Protein AF-A0A812JB25-F1 (afdb_monomer_lite)

Sequence (371 aa):
MQRPEVQAAMRSKLKYESAAEAAQRTKLDKLERKQRRYEIMNELMKCATNVKHLISPMFRYKITQQYLWKVLCEARKEGLLFCDKLRQPQVYHRLQAIKAEITAGPYGVAGWQAEEEVEEDLMDKMVVEADCIPGGIDGEAPDRKQVLDRREIHGVLDFGQRIKSEGNEAFMNENWEGALTRYCQGDEMLKNFAAEPHLEKENKELKTMHRQCLNNKANAALMVDQWQTALRAADSALKLKMDDEKALFRKAQALEGLGRTEEALGVLDEVEEIAGDMDEEFREQILDDVRERKEELKAIERKAAKDFNSMFKAMGDKQVFGSGRFLADGTSPPPALTGAEERKLKRIKEQEEYRTAKAKYELEQRRKVEI

Structure (mmCIF, N/CA/C/O backbone):
data_AF-A0A812JB25-F1
#
_entry.id   AF-A0A812JB25-F1
#
loop_
_atom_site.group_PDB
_atom_site.id
_atom_site.type_symbol
_atom_site.label_atom_id
_atom_site.label_alt_id
_atom_site.label_comp_id
_atom_site.label_asym_id
_atom_site.label_entity_id
_atom_site.label_seq_id
_atom_site.pdbx_PDB_ins_code
_atom_site.Cartn_x
_atom_site.Cartn_y
_atom_site.Cartn_z
_atom_site.occupancy
_atom_site.B_iso_or_equiv
_atom_site.auth_seq_id
_atom_site.auth_comp_id
_atom_site.auth_asym_id
_atom_site.auth_atom_id
_atom_site.pdbx_PDB_model_num
ATOM 1 N N . MET A 1 1 ? -36.684 29.824 44.889 1.00 48.84 1 MET A N 1
ATOM 2 C CA . MET A 1 1 ? -35.340 30.052 44.313 1.00 48.84 1 MET A CA 1
ATOM 3 C C . MET A 1 1 ? -34.587 28.730 44.348 1.00 48.84 1 MET A C 1
ATOM 5 O O . MET A 1 1 ? -34.345 28.226 45.436 1.00 48.84 1 MET A O 1
ATOM 9 N N . GLN A 1 2 ? -34.326 28.098 43.199 1.00 50.00 2 GLN A N 1
ATOM 10 C CA . GLN A 1 2 ? -33.538 26.857 43.175 1.00 50.00 2 GLN A CA 1
ATOM 11 C C . GLN A 1 2 ? -32.082 27.168 43.546 1.00 50.00 2 GLN A C 1
ATOM 13 O O . GLN A 1 2 ? -31.550 28.190 43.115 1.00 50.00 2 GLN A O 1
ATOM 18 N N . ARG A 1 3 ? -31.466 26.313 44.377 1.00 60.47 3 ARG A N 1
ATOM 19 C CA . ARG A 1 3 ? -30.084 26.483 44.854 1.00 60.47 3 ARG A CA 1
ATOM 20 C C . ARG A 1 3 ? -29.124 26.622 43.656 1.00 60.47 3 ARG A C 1
ATOM 22 O O . ARG A 1 3 ? -29.286 25.879 42.686 1.00 60.47 3 ARG A O 1
ATOM 29 N N . PRO A 1 4 ? -28.128 27.525 43.710 1.00 65.50 4 PRO A N 1
ATOM 30 C CA . PRO A 1 4 ? -27.219 27.811 42.590 1.00 65.50 4 PRO A CA 1
ATOM 31 C C . PRO A 1 4 ? -26.484 26.568 42.057 1.00 65.50 4 PRO A C 1
ATOM 33 O O . PRO A 1 4 ? -26.223 26.466 40.860 1.00 65.50 4 PRO A O 1
ATOM 36 N N . GLU A 1 5 ? -26.247 25.574 42.913 1.00 65.88 5 GLU A N 1
ATOM 37 C CA . GLU A 1 5 ? -25.660 24.276 42.554 1.00 65.88 5 GLU A CA 1
ATOM 38 C C . GLU A 1 5 ? -26.545 23.457 41.597 1.00 65.88 5 GLU A C 1
ATOM 40 O O . GLU A 1 5 ? -26.049 22.849 40.649 1.00 65.88 5 GLU A O 1
ATOM 45 N N . VAL A 1 6 ? -27.870 23.497 41.778 1.00 65.38 6 VAL A N 1
ATOM 46 C CA . VAL A 1 6 ? -28.836 22.775 40.929 1.00 65.38 6 VAL A CA 1
ATOM 47 C C . VAL A 1 6 ? -28.915 23.416 39.541 1.00 65.38 6 VAL A C 1
ATOM 49 O O . VAL A 1 6 ? -28.988 22.717 38.531 1.00 65.38 6 VAL A O 1
ATOM 52 N N . GLN A 1 7 ? -28.821 24.748 39.467 1.00 63.91 7 GLN A N 1
ATOM 53 C CA . GLN A 1 7 ? -28.767 25.469 38.192 1.00 63.91 7 GLN A CA 1
ATOM 54 C C . GLN A 1 7 ? -27.448 25.230 37.441 1.00 63.91 7 GLN A C 1
ATOM 56 O O . GLN A 1 7 ? -27.456 25.116 36.214 1.00 63.91 7 GLN A O 1
ATOM 61 N N . ALA A 1 8 ? -26.323 25.113 38.153 1.00 68.19 8 ALA A N 1
ATOM 62 C CA . ALA A 1 8 ? -25.032 24.767 37.558 1.00 68.19 8 ALA A CA 1
ATOM 63 C C . ALA A 1 8 ? -25.023 23.332 37.002 1.00 68.19 8 ALA A C 1
ATOM 65 O O . ALA A 1 8 ? -24.594 23.118 35.865 1.00 68.19 8 ALA A O 1
ATOM 66 N N . ALA A 1 9 ? -25.575 22.370 37.749 1.00 67.94 9 ALA A N 1
ATOM 67 C CA . ALA A 1 9 ? -25.720 20.985 37.301 1.00 67.94 9 ALA A CA 1
ATOM 68 C C . ALA A 1 9 ? -26.628 20.870 36.063 1.00 67.94 9 ALA A C 1
ATOM 70 O O . ALA A 1 9 ? -26.280 20.185 35.102 1.00 67.94 9 ALA A O 1
ATOM 71 N N . MET A 1 10 ? -27.748 21.603 36.035 1.00 59.97 10 MET A N 1
ATOM 72 C CA . MET A 1 10 ? -28.670 21.619 34.895 1.00 59.97 10 MET A CA 1
ATOM 73 C C . MET A 1 10 ? -28.028 22.230 33.636 1.00 59.97 10 MET A C 1
ATOM 75 O O . MET A 1 10 ? -28.164 21.673 32.551 1.00 59.97 10 MET A O 1
ATOM 79 N N . ARG A 1 11 ? -27.253 23.319 33.769 1.00 64.69 11 ARG A N 1
ATOM 80 C CA . ARG A 1 11 ? -26.488 23.911 32.651 1.00 64.69 11 ARG A CA 1
ATOM 81 C C . ARG A 1 11 ? -25.382 22.988 32.136 1.00 64.69 11 ARG A C 1
ATOM 83 O O . ARG A 1 11 ? -25.137 22.959 30.934 1.00 64.69 11 ARG A O 1
ATOM 90 N N . SER A 1 12 ? -24.714 22.255 33.026 1.00 63.84 12 SER A N 1
ATOM 91 C CA . SER A 1 12 ? -23.694 21.267 32.653 1.00 63.84 12 SER A CA 1
ATOM 92 C C . SER A 1 12 ? -24.309 20.103 31.870 1.00 63.84 12 SER A C 1
ATOM 94 O O . SER A 1 12 ? -23.817 19.748 30.800 1.00 63.84 12 SER A O 1
ATOM 96 N N . LYS A 1 13 ? -25.453 19.590 32.339 1.00 68.38 13 LYS A N 1
ATOM 97 C CA . LYS A 1 13 ? -26.210 18.533 31.661 1.00 68.38 13 LYS A CA 1
ATOM 98 C C . LYS A 1 13 ? -26.675 18.962 30.265 1.00 68.38 13 LYS A C 1
ATOM 100 O O . LYS A 1 13 ? -26.433 18.238 29.309 1.00 68.38 13 LYS A O 1
ATOM 105 N N . LEU A 1 14 ? -27.219 20.175 30.129 1.00 64.12 14 LEU A N 1
ATOM 106 C CA . LEU A 1 14 ? -27.670 20.716 28.840 1.00 64.12 14 LEU A CA 1
ATOM 107 C C . LEU A 1 14 ? -26.517 20.890 27.830 1.00 64.12 14 LEU A C 1
ATOM 109 O O . LEU A 1 14 ? -26.688 20.653 26.638 1.00 64.12 14 LEU A O 1
ATOM 113 N N . LYS A 1 15 ? -25.327 21.298 28.298 1.00 63.78 15 LYS A N 1
ATOM 114 C CA . LYS A 1 15 ? -24.115 21.387 27.461 1.00 63.78 15 LYS A CA 1
ATOM 115 C C . LYS A 1 15 ? -23.611 20.011 27.029 1.00 63.78 15 LYS A C 1
ATOM 117 O O . LYS A 1 15 ? -23.126 19.867 25.913 1.00 63.78 15 LYS A O 1
ATOM 122 N N . TYR A 1 16 ? -23.698 19.017 27.910 1.00 65.38 16 TYR A N 1
ATOM 123 C CA . TYR A 1 16 ? -23.316 17.645 27.590 1.00 65.38 16 TYR A CA 1
ATOM 124 C C . TYR A 1 16 ? -24.278 17.023 26.573 1.00 65.38 16 TYR A C 1
ATOM 126 O O . TYR A 1 16 ? -23.831 16.424 25.601 1.00 65.38 16 TYR A O 1
ATOM 134 N N . GLU A 1 17 ? -25.584 17.226 26.752 1.00 63.03 17 GLU A N 1
ATOM 135 C CA . GLU A 1 17 ? -26.617 16.795 25.807 1.00 63.03 17 GLU A CA 1
ATOM 136 C C . GLU A 1 17 ? -26.432 17.472 24.440 1.00 63.03 17 GLU A C 1
ATOM 138 O O . GLU A 1 17 ? -26.399 16.778 23.428 1.00 63.03 17 GLU A O 1
ATOM 143 N N . SER A 1 18 ? -26.170 18.786 24.386 1.00 64.38 18 SER A N 1
ATOM 144 C CA . SER A 1 18 ? -25.926 19.472 23.107 1.00 64.38 18 SER A CA 1
ATOM 145 C C . SER A 1 18 ? -24.629 19.028 22.417 1.00 64.38 18 SER A C 1
ATOM 147 O O . SER A 1 18 ? -24.587 18.906 21.191 1.00 64.38 18 SER A O 1
ATOM 149 N N . ALA A 1 19 ? -23.574 18.735 23.182 1.00 66.12 19 ALA A N 1
ATOM 150 C CA . ALA A 1 19 ? -22.331 18.183 22.650 1.00 66.12 19 ALA A CA 1
ATOM 151 C C . ALA A 1 19 ? -22.515 16.741 22.148 1.00 66.12 19 ALA A C 1
ATOM 153 O O . ALA A 1 19 ? -21.974 16.380 21.102 1.00 66.12 19 ALA A O 1
ATOM 154 N N . ALA A 1 20 ? -23.304 15.927 22.854 1.00 64.50 20 ALA A N 1
ATOM 155 C CA . ALA A 1 20 ? -23.643 14.567 22.447 1.00 64.50 20 ALA A CA 1
ATOM 156 C C . ALA A 1 20 ? -24.503 14.558 21.175 1.00 64.50 20 ALA A C 1
ATOM 158 O O . ALA A 1 20 ? -24.224 13.785 20.260 1.00 64.50 20 ALA A O 1
ATOM 159 N N . GLU A 1 21 ? -25.484 15.455 21.065 1.00 65.56 21 GLU A N 1
ATOM 160 C CA . GLU A 1 21 ? -26.279 15.651 19.850 1.00 65.56 21 GLU A CA 1
ATOM 161 C C . GLU A 1 21 ? -25.416 16.123 18.672 1.00 65.56 21 GLU A C 1
ATOM 163 O O . GLU A 1 21 ? -25.550 15.611 17.561 1.00 65.56 21 GLU A O 1
ATOM 168 N N . ALA A 1 22 ? -24.481 17.053 18.893 1.00 60.28 22 ALA A N 1
ATOM 169 C CA . ALA A 1 22 ? -23.535 17.486 17.864 1.00 60.28 22 ALA A CA 1
ATOM 170 C C . ALA A 1 22 ? -22.603 16.339 17.419 1.00 60.28 22 ALA A C 1
ATOM 172 O O . ALA A 1 22 ? -22.360 16.148 16.223 1.00 60.28 22 ALA A O 1
ATOM 173 N N . ALA A 1 23 ? -22.130 15.519 18.360 1.00 65.38 23 ALA A N 1
ATOM 174 C CA . ALA A 1 23 ? -21.348 14.320 18.067 1.00 65.38 23 ALA A CA 1
ATOM 175 C C . ALA A 1 23 ? -22.168 13.255 17.312 1.00 65.38 23 ALA A C 1
ATOM 177 O O . ALA A 1 23 ? -21.646 12.570 16.434 1.00 65.38 23 ALA A O 1
ATOM 178 N N . GLN A 1 24 ? -23.462 13.117 17.605 1.00 64.62 24 GLN A N 1
ATOM 179 C CA . GLN A 1 24 ? -24.357 12.228 16.862 1.00 64.62 24 GLN A CA 1
ATOM 180 C C . GLN A 1 24 ? -24.622 12.736 15.442 1.00 64.62 24 GLN A C 1
ATOM 182 O O . GLN A 1 24 ? -24.533 11.953 14.500 1.00 64.62 24 GLN A O 1
ATOM 187 N N . ARG A 1 25 ? -24.871 14.039 15.263 1.00 63.09 25 ARG A N 1
ATOM 188 C CA . ARG A 1 25 ? -25.051 14.654 13.936 1.00 63.09 25 ARG A CA 1
ATOM 189 C C . ARG A 1 25 ? -23.812 14.491 13.066 1.00 63.09 25 ARG A C 1
ATOM 191 O O . ARG A 1 25 ? -23.922 14.072 11.925 1.00 63.09 25 ARG A O 1
ATOM 198 N N . THR A 1 26 ? -22.625 14.729 13.620 1.00 67.31 26 THR A N 1
ATOM 199 C CA . THR A 1 26 ? -21.365 14.520 12.885 1.00 67.31 26 THR A CA 1
ATOM 200 C C . THR A 1 26 ? -21.128 13.054 12.516 1.00 67.31 26 THR A C 1
ATOM 202 O O . THR A 1 26 ? -20.626 12.780 11.427 1.00 67.31 26 THR A O 1
ATOM 205 N N . LYS A 1 27 ? -21.520 12.096 13.367 1.00 68.81 27 LYS A N 1
ATOM 206 C CA . LYS A 1 27 ? -21.499 10.663 13.021 1.00 68.81 27 LYS A CA 1
ATOM 207 C C . LYS A 1 27 ? -22.483 10.323 11.900 1.00 68.81 27 LYS A C 1
ATOM 209 O O . LYS A 1 27 ? -22.111 9.596 10.981 1.00 68.81 27 LYS A O 1
ATOM 214 N N . LEU A 1 28 ? -23.704 10.853 11.960 1.00 66.81 28 LEU A N 1
ATOM 215 C CA . LEU A 1 28 ? -24.726 10.643 10.935 1.00 66.81 28 LEU A CA 1
ATOM 216 C C . LEU A 1 28 ? -24.292 11.243 9.590 1.00 66.81 28 LEU A C 1
ATOM 218 O O . LEU A 1 28 ? -24.335 10.552 8.580 1.00 66.81 28 LEU A O 1
ATOM 222 N N . ASP A 1 29 ? -23.758 12.465 9.591 1.00 72.12 29 ASP A N 1
ATOM 223 C CA . ASP A 1 29 ? -23.209 13.126 8.402 1.00 72.12 29 ASP A CA 1
ATOM 224 C C . ASP A 1 29 ? -22.088 12.303 7.755 1.00 72.12 29 ASP A C 1
ATOM 226 O O . ASP A 1 29 ? -22.020 12.191 6.530 1.00 72.12 29 ASP A O 1
ATOM 230 N N . LYS A 1 30 ? -21.197 11.710 8.564 1.00 71.19 30 LYS A N 1
ATOM 231 C CA . LYS A 1 30 ? -20.147 10.807 8.067 1.00 71.19 30 LYS A CA 1
ATOM 232 C C . LYS A 1 30 ? -20.748 9.556 7.415 1.00 71.19 30 LYS A C 1
ATOM 234 O O . LYS A 1 30 ? -20.297 9.155 6.342 1.00 71.19 30 LYS A O 1
ATOM 239 N N . LEU A 1 31 ? -21.772 8.963 8.031 1.00 72.44 31 LEU A N 1
ATOM 240 C CA . LEU A 1 31 ? -22.463 7.786 7.499 1.00 72.44 31 LEU A CA 1
ATOM 241 C C . LEU A 1 31 ? -23.185 8.100 6.180 1.00 72.44 31 LEU A C 1
ATOM 243 O O . LEU A 1 31 ? -23.038 7.362 5.207 1.00 72.44 31 LEU A O 1
ATOM 247 N N . GLU A 1 32 ? -23.901 9.224 6.115 1.00 75.38 32 GLU A N 1
ATOM 248 C CA . GLU A 1 32 ? -24.580 9.672 4.900 1.00 75.38 32 GLU A CA 1
ATOM 249 C C . GLU A 1 32 ? -23.595 9.942 3.762 1.00 75.38 32 GLU A C 1
ATOM 251 O O . GLU A 1 32 ? -23.840 9.544 2.625 1.00 75.38 32 GLU A O 1
ATOM 256 N N . ARG A 1 33 ? -22.459 10.593 4.043 1.00 74.31 33 ARG A N 1
ATOM 257 C CA . ARG A 1 33 ? -21.409 10.811 3.035 1.00 74.31 33 ARG A CA 1
ATOM 258 C C . ARG A 1 33 ? -20.873 9.491 2.499 1.00 74.31 33 ARG A C 1
ATOM 260 O O . ARG A 1 33 ? -20.758 9.342 1.283 1.00 74.31 33 ARG A O 1
ATOM 267 N N . LYS A 1 34 ? -20.624 8.521 3.384 1.00 75.69 34 LYS A N 1
ATOM 268 C CA . LYS A 1 34 ? -20.207 7.169 3.000 1.00 75.69 34 LYS A CA 1
ATOM 269 C C . LYS A 1 34 ? -21.243 6.522 2.077 1.00 75.69 34 LYS A C 1
ATOM 271 O O . LYS A 1 34 ? -20.878 6.035 1.013 1.00 75.69 34 LYS A O 1
ATOM 276 N N . GLN A 1 35 ? -22.528 6.586 2.421 1.00 79.44 35 GLN A N 1
ATOM 277 C CA . GLN A 1 35 ? -23.603 6.030 1.596 1.00 79.44 35 GLN A CA 1
ATOM 278 C C . GLN A 1 35 ? -23.698 6.695 0.213 1.00 79.44 35 GLN A C 1
ATOM 280 O O . GLN A 1 35 ? -23.755 5.997 -0.799 1.00 79.44 35 GLN A O 1
ATOM 285 N N . ARG A 1 36 ? -23.630 8.032 0.146 1.00 83.69 36 ARG A N 1
ATOM 286 C CA . ARG A 1 36 ? -23.639 8.774 -1.128 1.00 83.69 36 ARG A CA 1
ATOM 287 C C . ARG A 1 36 ? -22.476 8.362 -2.029 1.00 83.69 36 ARG A C 1
ATOM 289 O O . ARG A 1 36 ? -22.673 8.193 -3.229 1.00 83.69 36 ARG A O 1
ATOM 296 N N . ARG A 1 37 ? -21.281 8.153 -1.466 1.00 79.50 37 ARG A N 1
ATOM 297 C CA . ARG A 1 37 ? -20.116 7.662 -2.221 1.00 79.50 37 ARG A CA 1
ATOM 298 C C . ARG A 1 37 ? -20.353 6.278 -2.822 1.00 79.50 37 ARG A C 1
ATOM 300 O O . ARG A 1 37 ? -20.071 6.096 -4.002 1.00 79.50 37 ARG A O 1
ATOM 307 N N . TYR A 1 38 ? -20.904 5.337 -2.051 1.00 79.88 38 TYR A N 1
ATOM 308 C CA . TYR A 1 38 ? -21.240 3.997 -2.551 1.00 79.88 38 TYR A CA 1
ATOM 309 C C . TYR A 1 38 ? -22.246 4.043 -3.703 1.00 79.88 38 TYR A C 1
ATOM 311 O O . TYR A 1 38 ? -22.068 3.350 -4.701 1.00 79.88 38 TYR A O 1
ATOM 319 N N . GLU A 1 39 ? -23.279 4.880 -3.594 1.00 84.00 39 GLU A N 1
ATOM 320 C CA . GLU A 1 39 ? -24.262 5.049 -4.668 1.00 84.00 39 GLU A CA 1
ATOM 321 C C . GLU A 1 39 ? -23.638 5.619 -5.945 1.00 84.00 39 GLU A C 1
ATOM 323 O O . GLU A 1 39 ? -23.900 5.108 -7.032 1.00 84.00 39 GLU A O 1
ATOM 328 N N . ILE A 1 40 ? -22.796 6.652 -5.822 1.00 87.25 40 ILE A N 1
ATOM 329 C CA . ILE A 1 40 ? -22.092 7.228 -6.975 1.00 87.25 40 ILE A CA 1
ATOM 330 C C . ILE A 1 40 ? -21.185 6.178 -7.612 1.00 87.25 40 ILE A C 1
ATOM 332 O O . ILE A 1 40 ? -21.192 6.040 -8.830 1.00 87.25 40 ILE A O 1
ATOM 336 N N . MET A 1 41 ? -20.434 5.426 -6.807 1.00 79.44 41 MET A N 1
ATOM 337 C CA . MET A 1 41 ? -19.512 4.407 -7.302 1.00 79.44 41 MET A CA 1
ATOM 338 C C . MET A 1 41 ? -20.249 3.287 -8.043 1.00 79.44 41 MET A C 1
ATOM 340 O O . MET A 1 41 ? -19.884 2.976 -9.171 1.00 79.44 41 MET A O 1
ATOM 344 N N . ASN A 1 42 ? -21.341 2.763 -7.483 1.00 81.25 42 ASN A N 1
ATOM 345 C CA . ASN A 1 42 ? -22.146 1.725 -8.133 1.00 81.25 42 ASN A CA 1
ATOM 346 C C . ASN A 1 42 ? -22.679 2.176 -9.508 1.00 81.25 42 ASN A C 1
ATOM 348 O O . ASN A 1 42 ? -22.710 1.405 -10.464 1.00 81.25 42 ASN A O 1
ATOM 352 N N . GLU A 1 43 ? -23.064 3.447 -9.641 1.00 83.62 43 GLU A N 1
ATOM 353 C CA . GLU A 1 43 ? -23.477 4.001 -10.934 1.00 83.62 43 GLU A CA 1
ATOM 354 C C . GLU A 1 43 ? -22.289 4.301 -11.863 1.00 83.62 43 GLU A C 1
ATOM 356 O O . GLU A 1 43 ? -22.395 4.089 -13.070 1.00 83.62 43 GLU A O 1
ATOM 361 N N . LEU A 1 44 ? -21.134 4.721 -11.331 1.00 83.06 44 LEU A N 1
ATOM 362 C CA . LEU A 1 44 ? -19.894 4.882 -12.102 1.00 83.06 44 LEU A CA 1
ATOM 363 C C . LEU A 1 44 ? -19.384 3.549 -12.666 1.00 83.06 44 LEU A C 1
ATOM 365 O O . LEU A 1 44 ? -18.864 3.536 -13.784 1.00 83.06 44 LEU A O 1
ATOM 369 N N . MET A 1 45 ? -19.562 2.432 -11.950 1.00 73.06 45 MET A N 1
ATOM 370 C CA . MET A 1 45 ? -19.162 1.100 -12.425 1.00 73.06 45 MET A CA 1
ATOM 371 C C . MET A 1 45 ? -19.893 0.685 -13.702 1.00 73.06 45 MET A C 1
ATOM 373 O O . MET A 1 45 ? -19.328 -0.021 -14.538 1.00 73.06 45 MET A O 1
ATOM 377 N N . LYS A 1 46 ? -21.101 1.205 -13.920 1.00 78.94 46 LYS A N 1
ATOM 378 C CA . LYS A 1 46 ? -21.898 0.955 -15.127 1.00 78.94 46 LYS A CA 1
ATOM 379 C C . LYS A 1 46 ? -21.471 1.820 -16.319 1.00 78.94 46 LYS A C 1
ATOM 381 O O . LYS A 1 46 ? -21.962 1.619 -17.428 1.00 78.94 46 LYS A O 1
ATOM 386 N N . CYS A 1 47 ? -20.583 2.794 -16.115 1.00 77.38 47 CYS A N 1
ATOM 387 C CA . CYS A 1 47 ? -20.162 3.728 -17.155 1.00 77.38 47 CYS A CA 1
ATOM 388 C C . CYS A 1 47 ? -18.984 3.213 -17.991 1.00 77.38 47 CYS A C 1
ATOM 390 O O . CYS A 1 47 ? -18.311 2.244 -17.652 1.00 77.38 47 CYS A O 1
ATOM 392 N N . ALA A 1 48 ? -18.722 3.884 -19.116 1.00 73.38 48 ALA A N 1
ATOM 393 C CA . ALA A 1 48 ? -17.594 3.553 -19.981 1.00 73.38 48 ALA A CA 1
ATOM 394 C C . ALA A 1 48 ? -16.241 3.831 -19.294 1.00 73.38 48 ALA A C 1
ATOM 396 O O . ALA A 1 48 ? -16.111 4.757 -18.489 1.00 73.38 48 ALA A O 1
ATOM 397 N N . THR A 1 49 ? -15.226 3.042 -19.647 1.00 67.75 49 THR A N 1
ATOM 398 C CA . THR A 1 49 ? -13.884 3.052 -19.034 1.00 67.75 49 THR A CA 1
ATOM 399 C C . THR A 1 49 ? -13.207 4.422 -19.082 1.00 67.75 49 THR A C 1
ATOM 401 O O . THR A 1 49 ? -12.650 4.877 -18.088 1.00 67.75 49 THR A O 1
ATOM 404 N N . ASN A 1 50 ? -13.338 5.156 -20.187 1.00 71.62 50 ASN A N 1
ATOM 405 C CA . ASN A 1 50 ? -12.799 6.512 -20.332 1.00 71.62 50 ASN A CA 1
ATOM 406 C C . ASN A 1 50 ? -13.341 7.510 -19.286 1.00 71.62 50 ASN A C 1
ATOM 408 O O . ASN A 1 50 ? -12.613 8.395 -18.838 1.00 71.62 50 ASN A O 1
ATOM 412 N N . VAL A 1 51 ? -14.606 7.367 -18.882 1.00 77.62 51 VAL A N 1
ATOM 413 C CA . VAL A 1 51 ? -15.227 8.196 -17.838 1.00 77.62 51 VAL A CA 1
ATOM 414 C C . VAL A 1 51 ? -14.717 7.780 -16.457 1.00 77.62 51 VAL A C 1
ATOM 416 O O . VAL A 1 51 ? -14.392 8.648 -15.646 1.00 77.62 51 VAL A O 1
ATOM 419 N N . LYS A 1 52 ? -14.564 6.470 -16.216 1.00 77.94 52 LYS A N 1
ATOM 420 C CA . LYS A 1 52 ? -13.973 5.937 -14.977 1.00 77.94 52 LYS A CA 1
ATOM 421 C C . LYS A 1 52 ? -12.544 6.450 -14.773 1.00 77.94 52 LYS A C 1
ATOM 423 O O . LYS A 1 52 ? -12.258 7.017 -13.723 1.00 77.94 52 LYS A O 1
ATOM 428 N N . HIS A 1 53 ? -11.682 6.366 -15.791 1.00 73.25 53 HIS A N 1
ATOM 429 C CA . HIS A 1 53 ? -10.295 6.849 -15.714 1.00 73.25 53 HIS A CA 1
ATOM 430 C C . HIS A 1 53 ? -10.185 8.361 -15.493 1.00 73.25 53 HIS A C 1
ATOM 432 O O . HIS A 1 53 ? -9.255 8.821 -14.834 1.00 73.25 53 HIS A O 1
ATOM 438 N N . LEU A 1 54 ? -11.126 9.150 -16.023 1.00 78.56 54 LEU A N 1
ATOM 439 C CA . LEU A 1 54 ? -11.150 10.591 -15.777 1.00 78.56 54 LEU A CA 1
ATOM 440 C C . LEU A 1 54 ? -11.485 10.907 -14.313 1.00 78.56 54 LEU A C 1
ATOM 442 O O . LEU A 1 54 ? -10.867 11.789 -13.721 1.00 78.56 54 LEU A O 1
ATOM 446 N N . ILE A 1 55 ? -12.471 10.205 -13.752 1.00 82.56 55 ILE A N 1
ATOM 447 C CA . ILE A 1 55 ? -13.044 10.513 -12.439 1.00 82.56 55 ILE A CA 1
ATOM 448 C C . ILE A 1 55 ? -12.230 9.894 -11.299 1.00 82.56 55 ILE A C 1
ATOM 450 O O . ILE A 1 55 ? -12.061 10.548 -10.273 1.00 82.56 55 ILE A O 1
ATOM 454 N N . SER A 1 56 ? -11.687 8.686 -11.476 1.00 76.44 56 SER A N 1
ATOM 455 C CA . SER A 1 56 ? -10.944 7.939 -10.448 1.00 76.44 56 SER A CA 1
ATOM 456 C C . SER A 1 56 ? -9.882 8.768 -9.700 1.00 76.44 56 SER A C 1
ATOM 458 O O . SER A 1 56 ? -9.990 8.903 -8.482 1.00 76.44 56 SER A O 1
ATOM 460 N N . PRO A 1 57 ? -8.920 9.444 -10.368 1.00 72.94 57 PRO A N 1
ATOM 461 C CA . PRO A 1 57 ? -7.883 10.218 -9.669 1.00 72.94 57 PRO A CA 1
ATOM 462 C C . PRO A 1 57 ? -8.423 11.456 -8.934 1.00 72.94 57 PRO A C 1
ATOM 464 O O . PRO A 1 57 ? -7.737 12.029 -8.080 1.00 72.94 57 PRO A O 1
ATOM 467 N N . MET A 1 58 ? -9.641 11.885 -9.277 1.00 79.56 58 MET A N 1
ATOM 468 C CA . MET A 1 58 ? -10.315 13.045 -8.706 1.00 79.56 58 MET A CA 1
ATOM 469 C C . MET A 1 58 ? -11.340 12.669 -7.627 1.00 79.56 58 MET A C 1
ATOM 471 O O . MET A 1 58 ? -11.791 13.551 -6.895 1.00 79.56 58 MET A O 1
ATOM 475 N N . PHE A 1 59 ? -11.748 11.400 -7.534 1.00 81.69 59 PHE A N 1
ATOM 476 C CA . PHE A 1 59 ? -12.869 10.971 -6.694 1.00 81.69 59 PHE A CA 1
ATOM 477 C C . PHE A 1 59 ? -12.577 11.094 -5.193 1.00 81.69 59 PHE A C 1
ATOM 479 O O . PHE A 1 59 ? -13.501 11.326 -4.419 1.00 81.69 59 PHE A O 1
ATOM 486 N N . ARG A 1 60 ? -11.297 11.070 -4.803 1.00 73.19 60 ARG A N 1
ATOM 487 C CA . ARG A 1 60 ? -10.818 11.341 -3.433 1.00 73.19 60 ARG A CA 1
ATOM 488 C C . ARG A 1 60 ? -11.079 12.757 -2.909 1.00 73.19 60 ARG A C 1
ATOM 490 O O . ARG A 1 60 ? -10.942 13.051 -1.725 1.00 73.19 60 ARG A O 1
ATOM 497 N N . TYR A 1 61 ? -11.421 13.686 -3.801 1.00 77.81 61 TYR A N 1
ATOM 498 C CA . TYR A 1 61 ? -11.671 15.070 -3.417 1.00 77.81 61 TYR A CA 1
ATOM 499 C C . TYR A 1 61 ? -13.163 15.304 -3.198 1.00 77.81 61 TYR A C 1
ATOM 501 O O . TYR A 1 61 ? -13.995 15.058 -4.077 1.00 77.81 61 TYR A O 1
ATOM 509 N N . LYS A 1 62 ? -13.501 15.893 -2.046 1.00 78.62 62 LYS A N 1
ATOM 510 C CA . LYS A 1 62 ? -14.880 16.226 -1.658 1.00 78.62 62 LYS A CA 1
ATOM 511 C C . LYS A 1 62 ? -15.632 17.034 -2.719 1.00 78.62 62 LYS A C 1
ATOM 513 O O . LYS A 1 62 ? -16.824 16.815 -2.923 1.00 78.62 62 LYS A O 1
ATOM 518 N N . ILE A 1 63 ? -14.944 17.943 -3.412 1.00 81.44 63 ILE A N 1
ATOM 519 C CA . ILE A 1 63 ? -15.528 18.751 -4.493 1.00 81.44 63 ILE A CA 1
ATOM 520 C C . ILE A 1 63 ? -16.064 17.874 -5.632 1.00 81.44 63 ILE A C 1
ATOM 522 O O . ILE A 1 63 ? -17.180 18.082 -6.111 1.00 81.44 63 ILE A O 1
ATOM 526 N N . THR A 1 64 ? -15.307 16.844 -6.012 1.00 85.44 64 THR A N 1
ATOM 527 C CA . THR A 1 64 ? -15.674 15.890 -7.058 1.00 85.44 64 THR A CA 1
ATOM 528 C C . THR A 1 64 ? -16.863 15.051 -6.609 1.00 85.44 64 THR A C 1
ATOM 530 O O . THR A 1 64 ? -17.839 14.931 -7.345 1.00 85.44 64 THR A O 1
ATOM 533 N N . GLN A 1 65 ? -16.838 14.537 -5.375 1.00 85.88 65 GLN A N 1
ATOM 534 C CA . GLN A 1 65 ? -17.929 13.733 -4.810 1.00 85.88 65 GLN A CA 1
ATOM 535 C C . GLN A 1 65 ? -19.244 14.518 -4.741 1.00 85.88 65 GLN A C 1
ATOM 537 O O . GLN A 1 65 ? -20.296 14.024 -5.145 1.00 85.88 65 GLN A O 1
ATOM 542 N N . GLN A 1 66 ? -19.189 15.765 -4.267 1.00 85.56 66 GLN A N 1
ATOM 543 C CA . GLN A 1 66 ? -20.355 16.646 -4.188 1.00 85.56 66 GLN A CA 1
ATOM 544 C C . GLN A 1 66 ? -20.930 16.957 -5.568 1.00 85.56 66 GLN A C 1
ATOM 546 O O . GLN A 1 66 ? -22.151 16.946 -5.747 1.00 85.56 66 GLN A O 1
ATOM 551 N N . TYR A 1 67 ? -20.060 17.219 -6.545 1.00 89.88 67 TYR A N 1
ATOM 552 C CA . TYR A 1 67 ? -20.488 17.485 -7.909 1.00 89.88 67 TYR A CA 1
ATOM 553 C C . TYR A 1 67 ? -21.136 16.251 -8.551 1.00 89.88 67 TYR A C 1
ATOM 555 O O . TYR A 1 67 ? -22.239 16.352 -9.084 1.00 89.88 67 TYR A O 1
ATOM 563 N N . LEU A 1 68 ? -20.517 15.074 -8.429 1.00 90.75 68 LEU A N 1
ATOM 564 C CA . LEU A 1 68 ? -21.064 13.823 -8.961 1.00 90.75 68 LEU A CA 1
ATOM 565 C C . LEU A 1 68 ? -22.390 13.437 -8.302 1.00 90.75 68 LEU A C 1
ATOM 567 O O . LEU A 1 68 ? -23.302 13.002 -9.000 1.00 90.75 68 LEU A O 1
ATOM 571 N N . TRP A 1 69 ? -22.538 13.657 -6.991 1.00 92.69 69 TRP A N 1
ATOM 572 C CA . TRP A 1 69 ? -23.815 13.461 -6.301 1.00 92.69 69 TRP A CA 1
ATOM 573 C C . TRP A 1 69 ? -24.917 14.339 -6.897 1.00 92.69 69 TRP A C 1
ATOM 575 O O . TRP A 1 69 ? -26.017 13.865 -7.176 1.00 92.69 69 TRP A O 1
ATOM 585 N N . LYS A 1 70 ? -24.614 15.621 -7.137 1.00 92.38 70 LYS A N 1
ATOM 586 C CA . LYS A 1 70 ? -25.559 16.555 -7.754 1.00 92.38 70 LYS A CA 1
ATOM 587 C C . LYS A 1 70 ? -25.975 16.079 -9.149 1.00 92.38 70 LYS A C 1
ATOM 589 O O . LYS A 1 70 ? -27.170 16.025 -9.426 1.00 92.38 70 LYS A O 1
ATOM 594 N N . VAL A 1 71 ? -25.011 15.672 -9.976 1.00 92.06 71 VAL A N 1
ATOM 595 C CA . VAL A 1 71 ? -25.264 15.131 -11.323 1.00 92.06 71 VAL A CA 1
ATOM 596 C C . VAL A 1 71 ? -26.115 13.860 -11.261 1.00 92.06 71 VAL A C 1
ATOM 598 O O . VAL A 1 71 ? -27.039 13.705 -12.055 1.00 92.06 71 VAL A O 1
ATOM 601 N N . LEU A 1 72 ? -25.864 12.972 -10.295 1.00 91.12 72 LEU A N 1
ATOM 602 C CA . LEU A 1 72 ? -26.656 11.760 -10.091 1.00 91.12 72 LEU A CA 1
ATOM 603 C C . LEU A 1 72 ? -28.105 12.085 -9.705 1.00 91.12 72 LEU A C 1
ATOM 605 O O . LEU A 1 72 ? -29.040 11.498 -10.250 1.00 91.12 72 LEU A O 1
ATOM 609 N N . CYS A 1 73 ? -28.314 13.047 -8.804 1.00 91.31 73 CYS A N 1
ATOM 610 C CA . CYS A 1 73 ? -29.653 13.509 -8.447 1.00 91.31 73 CYS A CA 1
ATOM 611 C C . CYS A 1 73 ? -30.385 14.152 -9.635 1.00 91.31 73 CYS A C 1
ATOM 613 O O . CYS A 1 73 ? -31.586 13.941 -9.791 1.00 91.31 73 CYS A O 1
ATOM 615 N N . GLU A 1 74 ? -29.688 14.937 -10.458 1.00 91.06 74 GLU A N 1
ATOM 616 C CA . GLU A 1 74 ? -30.248 15.549 -11.670 1.00 91.06 74 GLU A CA 1
ATOM 617 C C . GLU A 1 74 ? -30.624 14.491 -12.713 1.00 91.06 74 GLU A C 1
ATOM 619 O O . GLU A 1 74 ? -31.742 14.516 -13.220 1.00 91.06 74 GLU A O 1
ATOM 624 N N . ALA A 1 75 ? -29.760 13.498 -12.947 1.00 90.75 75 ALA A N 1
ATOM 625 C CA . ALA A 1 75 ? -30.049 12.372 -13.834 1.00 90.75 75 ALA A CA 1
ATOM 626 C C . ALA A 1 75 ? -31.312 11.609 -13.394 1.00 90.75 75 ALA A C 1
ATOM 628 O O . ALA A 1 75 ? -32.200 11.364 -14.209 1.00 90.75 75 ALA A O 1
ATOM 629 N N . ARG A 1 76 ? -31.451 11.325 -12.087 1.00 90.94 76 ARG A N 1
ATOM 630 C CA . ARG A 1 76 ? -32.645 10.668 -11.520 1.00 90.94 76 ARG A CA 1
ATOM 631 C C . ARG A 1 76 ? -33.923 11.493 -11.711 1.00 90.94 76 ARG A C 1
ATOM 633 O O . ARG A 1 76 ? -34.972 10.917 -11.974 1.00 90.94 76 ARG A O 1
ATOM 640 N N . LYS A 1 77 ? -33.851 12.823 -11.589 1.00 91.94 77 LYS A N 1
ATOM 641 C CA . LYS A 1 77 ? -35.003 13.720 -11.807 1.00 91.94 77 LYS A CA 1
ATOM 642 C C . LYS A 1 77 ? -35.432 13.780 -13.270 1.00 91.94 77 LYS A C 1
ATOM 644 O O . LYS A 1 77 ? -36.620 13.868 -13.549 1.00 91.94 77 LYS A O 1
ATOM 649 N N . GLU A 1 78 ? -34.467 13.748 -14.180 1.00 89.69 78 GLU A N 1
ATOM 650 C CA . GLU A 1 78 ? -34.700 13.791 -15.626 1.00 89.69 78 GLU A CA 1
ATOM 651 C C . GLU A 1 78 ? -35.021 12.408 -16.222 1.00 89.69 78 GLU A C 1
ATOM 653 O O . GLU A 1 78 ? -35.354 12.314 -17.400 1.00 89.69 78 GLU A O 1
ATOM 658 N N . GLY A 1 79 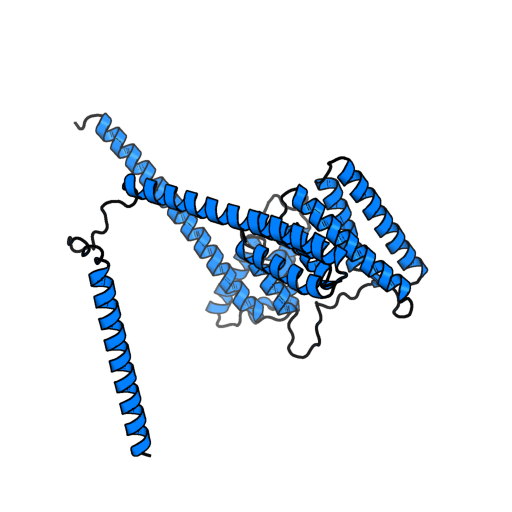? -34.928 11.333 -15.429 1.00 88.31 79 GLY A N 1
ATOM 659 C CA . GLY A 1 79 ? -35.133 9.959 -15.896 1.00 88.31 79 GLY A CA 1
ATOM 660 C C . GLY A 1 79 ? -34.023 9.453 -16.826 1.00 88.31 79 GLY A C 1
ATOM 661 O O . GLY A 1 79 ? -34.249 8.520 -17.592 1.00 88.31 79 GLY A O 1
ATOM 662 N N . LEU A 1 80 ? -32.838 10.066 -16.779 1.00 85.75 80 LEU A N 1
ATOM 663 C CA . LEU A 1 80 ? -31.681 9.695 -17.592 1.00 85.75 80 LEU A CA 1
ATOM 664 C C . LEU A 1 80 ? -30.742 8.761 -16.829 1.00 85.75 80 LEU A C 1
ATOM 666 O O . LEU A 1 80 ? -30.603 8.846 -15.605 1.00 85.75 80 LEU A O 1
ATOM 670 N N . LEU A 1 81 ? -30.030 7.907 -17.567 1.00 84.94 81 LEU A N 1
ATOM 671 C CA . LEU A 1 81 ? -28.927 7.142 -17.001 1.00 84.94 81 LEU A CA 1
ATOM 672 C C . LEU A 1 81 ? -27.805 8.094 -16.586 1.00 84.94 81 LEU A C 1
ATOM 674 O O . LEU A 1 81 ? -27.448 9.035 -17.300 1.00 84.94 81 LEU A O 1
ATOM 678 N N . PHE A 1 82 ? -27.205 7.812 -15.433 1.00 88.06 82 PHE A N 1
ATOM 679 C CA . PHE A 1 82 ? -26.110 8.615 -14.900 1.00 88.06 82 PHE A CA 1
ATOM 680 C C . PHE A 1 82 ? -24.941 8.733 -15.890 1.00 88.06 82 PHE A C 1
ATOM 682 O O . PHE A 1 82 ? -24.398 9.818 -16.096 1.00 88.06 82 PHE A O 1
ATOM 689 N N . CYS A 1 83 ? -24.614 7.641 -16.582 1.00 82.69 83 CYS A N 1
ATOM 690 C CA . CYS A 1 83 ? -23.551 7.614 -17.582 1.00 82.69 83 CYS A CA 1
ATOM 691 C C . CYS A 1 83 ? -23.838 8.501 -18.800 1.00 82.69 83 CYS A C 1
ATOM 693 O O . CYS A 1 83 ? -22.913 9.119 -19.328 1.00 82.69 83 CYS A O 1
ATOM 695 N N . ASP A 1 84 ? -25.099 8.615 -19.219 1.00 82.44 84 ASP A N 1
ATOM 696 C CA . ASP A 1 84 ? -25.492 9.489 -20.330 1.00 82.44 84 ASP A CA 1
ATOM 697 C C . ASP A 1 84 ? -25.432 10.958 -19.914 1.00 82.44 84 ASP A C 1
ATOM 699 O O . ASP A 1 84 ? -24.964 11.809 -20.674 1.00 82.44 84 ASP A O 1
ATOM 703 N N . LYS A 1 85 ? -25.811 11.256 -18.665 1.00 86.69 85 LYS A N 1
ATOM 704 C CA . LYS A 1 85 ? -25.679 12.597 -18.088 1.00 86.69 85 LYS A CA 1
ATOM 705 C C . LYS A 1 85 ? -24.212 13.035 -18.011 1.00 86.69 85 LYS A C 1
ATOM 707 O O . LYS A 1 85 ? -23.903 14.173 -18.354 1.00 86.69 85 LYS A O 1
ATOM 712 N N . LEU A 1 86 ? -23.297 12.133 -17.646 1.00 86.31 86 LEU A N 1
ATOM 713 C CA . LEU A 1 86 ? -21.851 12.405 -17.605 1.00 86.31 86 LEU A CA 1
ATOM 714 C C . LEU A 1 86 ? -21.233 12.677 -18.986 1.00 86.31 86 LEU A C 1
ATOM 716 O O . LEU A 1 86 ? -20.225 13.377 -19.070 1.00 86.31 86 LEU A O 1
ATOM 720 N N . ARG A 1 87 ? -21.829 12.154 -20.066 1.00 83.19 87 ARG A N 1
ATOM 721 C CA . ARG A 1 87 ? -21.386 12.411 -21.449 1.00 83.19 87 ARG A CA 1
ATOM 722 C C . ARG A 1 87 ? -21.835 13.766 -21.985 1.00 83.19 87 ARG A C 1
ATOM 724 O O . ARG A 1 87 ? -21.341 14.190 -23.029 1.00 83.19 87 ARG A O 1
ATOM 731 N N . GLN A 1 88 ? -22.755 14.453 -21.307 1.00 87.44 88 GLN A N 1
ATOM 732 C CA . GLN A 1 88 ? -23.193 15.772 -21.746 1.00 87.44 88 GLN A CA 1
ATOM 733 C C . GLN A 1 88 ? -22.009 16.753 -21.707 1.00 87.44 88 GLN A C 1
ATOM 735 O O . GLN A 1 88 ? -21.316 16.819 -20.686 1.00 87.44 88 GLN A O 1
ATOM 740 N N . PRO A 1 89 ? -21.790 17.562 -22.764 1.00 86.25 89 PRO A N 1
ATOM 741 C CA . PRO A 1 89 ? -20.627 18.446 -22.855 1.00 86.25 89 PRO A CA 1
ATOM 742 C C . PRO A 1 89 ? -20.467 19.364 -21.640 1.00 86.25 89 PRO A C 1
ATOM 744 O O . PRO A 1 89 ? -19.363 19.557 -21.144 1.00 86.25 89 PRO A O 1
ATOM 747 N N . GLN A 1 90 ? -21.576 19.877 -21.102 1.00 88.12 90 GLN A N 1
ATOM 748 C CA . GLN A 1 90 ? -21.573 20.761 -19.932 1.00 88.12 90 GLN A CA 1
ATOM 749 C C . GLN A 1 90 ? -21.021 20.071 -18.675 1.00 88.12 90 GLN A C 1
ATOM 751 O O . GLN A 1 90 ? -20.211 20.650 -17.951 1.00 88.12 90 GLN A O 1
ATOM 756 N N . VAL A 1 91 ? -21.430 18.822 -18.435 1.00 89.44 91 VAL A N 1
ATOM 757 C CA . VAL A 1 91 ? -20.998 18.028 -17.277 1.00 89.44 91 VAL A CA 1
ATOM 758 C C . VAL A 1 91 ? -19.541 17.606 -17.442 1.00 89.44 91 VAL A C 1
ATOM 760 O O . VAL A 1 91 ? -18.732 17.758 -16.526 1.00 89.44 91 VAL A O 1
ATOM 763 N N . TYR A 1 92 ? -19.181 17.154 -18.643 1.00 86.25 92 TYR A N 1
ATOM 764 C CA . TYR A 1 92 ? -17.828 16.724 -18.966 1.00 86.25 92 TYR A CA 1
ATOM 765 C C . TYR A 1 92 ? -16.806 17.870 -18.874 1.00 86.25 92 TYR A C 1
ATOM 767 O O . TYR A 1 92 ? -15.761 17.717 -18.240 1.00 86.25 92 TYR A O 1
ATOM 775 N N . HIS A 1 93 ? -17.121 19.054 -19.413 1.00 88.00 93 HIS A N 1
ATOM 776 C CA . HIS A 1 93 ? -16.259 20.233 -19.288 1.00 88.00 93 HIS A CA 1
ATOM 777 C C . HIS A 1 93 ? -16.112 20.695 -17.840 1.00 88.00 93 HIS A C 1
ATOM 779 O O . HIS A 1 93 ? -15.022 21.105 -17.443 1.00 88.00 93 HIS A O 1
ATOM 785 N N . ARG A 1 94 ? -17.165 20.594 -17.017 1.00 90.38 94 ARG A N 1
ATOM 786 C CA . ARG A 1 94 ? -17.044 20.922 -15.593 1.00 90.38 94 ARG A CA 1
ATOM 787 C C . ARG A 1 94 ? -16.135 19.936 -14.863 1.00 90.38 94 ARG A C 1
ATOM 789 O O . ARG A 1 94 ? -15.329 20.380 -14.053 1.00 90.38 94 ARG A O 1
ATOM 796 N N . LEU A 1 95 ? -16.201 18.639 -15.171 1.00 87.19 95 LEU A N 1
ATOM 797 C CA . LEU A 1 95 ? -15.259 17.649 -14.632 1.00 87.19 95 LEU A CA 1
ATOM 798 C C . LEU A 1 95 ? -13.818 17.951 -15.058 1.00 87.19 95 LEU A C 1
ATOM 800 O O . LEU A 1 95 ? -12.919 17.926 -14.225 1.00 87.19 95 LEU A O 1
ATOM 804 N N . GLN A 1 96 ? -13.583 18.317 -16.317 1.00 85.19 96 GLN A N 1
ATOM 805 C CA . GLN A 1 96 ? -12.253 18.743 -16.766 1.00 85.19 96 GLN A CA 1
ATOM 806 C C . GLN A 1 96 ? -11.779 20.033 -16.081 1.00 85.19 96 GLN A C 1
ATOM 808 O O . GLN A 1 96 ? -10.601 20.147 -15.755 1.00 85.19 96 GLN A O 1
ATOM 813 N N . ALA A 1 97 ? -12.682 20.978 -15.812 1.00 84.38 97 ALA A N 1
ATOM 814 C CA . ALA A 1 97 ? -12.364 22.180 -15.049 1.00 84.38 97 ALA A CA 1
ATOM 815 C C . ALA A 1 97 ? -11.985 21.839 -13.604 1.00 84.38 97 ALA A C 1
ATOM 817 O O . ALA A 1 97 ? -10.960 22.311 -13.135 1.00 84.38 97 ALA A O 1
ATOM 818 N N . ILE A 1 98 ? -12.728 20.950 -12.932 1.00 82.94 98 ILE A N 1
ATOM 819 C CA . ILE A 1 98 ? -12.364 20.459 -11.592 1.00 82.94 98 ILE A CA 1
ATOM 820 C C . ILE A 1 98 ? -10.996 19.756 -11.644 1.00 82.94 98 ILE A C 1
ATOM 822 O O . ILE A 1 98 ? -10.169 19.959 -10.761 1.00 82.94 98 ILE A O 1
ATOM 826 N N . LYS A 1 99 ? -10.702 18.986 -12.702 1.00 83.75 99 LYS A N 1
ATOM 827 C CA . LYS A 1 99 ? -9.382 18.363 -12.899 1.00 83.75 99 LYS A CA 1
ATOM 828 C C . LYS A 1 99 ? -8.278 19.416 -12.987 1.00 83.75 99 LYS A C 1
ATOM 830 O O . LYS A 1 99 ? -7.247 19.277 -12.335 1.00 83.75 99 LYS A O 1
ATOM 835 N N . ALA A 1 100 ? -8.492 20.462 -13.780 1.00 79.75 100 ALA A N 1
ATOM 836 C CA . ALA A 1 100 ? -7.552 21.565 -13.926 1.00 79.75 100 ALA A CA 1
ATOM 837 C C . ALA A 1 100 ? -7.399 22.364 -12.621 1.00 79.75 100 ALA A C 1
ATOM 839 O O . ALA A 1 100 ? -6.276 22.670 -12.246 1.00 79.75 100 ALA A O 1
ATOM 840 N N . GLU A 1 101 ? -8.488 22.625 -11.893 1.00 78.25 101 GLU A N 1
ATOM 841 C CA . GLU A 1 101 ? -8.486 23.281 -10.576 1.00 78.25 101 GLU A CA 1
ATOM 842 C C . GLU A 1 101 ? -7.658 22.481 -9.554 1.00 78.25 101 GLU A C 1
ATOM 844 O O . GLU A 1 101 ? -6.873 23.065 -8.809 1.00 78.25 101 GLU A O 1
ATOM 849 N N . ILE A 1 102 ? -7.775 21.147 -9.561 1.00 73.00 102 ILE A N 1
ATOM 850 C CA . ILE A 1 102 ? -6.956 20.248 -8.731 1.00 73.00 102 ILE A CA 1
ATOM 851 C C . ILE A 1 102 ? -5.480 20.273 -9.171 1.00 73.00 102 ILE A C 1
ATOM 853 O O . ILE A 1 102 ? -4.591 20.205 -8.329 1.00 73.00 102 ILE A O 1
ATOM 857 N N . THR A 1 103 ? -5.207 20.393 -10.474 1.00 69.38 103 THR A N 1
ATOM 858 C CA . THR A 1 103 ? -3.845 20.295 -11.039 1.00 69.38 103 THR A CA 1
ATOM 859 C C . THR A 1 103 ? -3.071 21.628 -11.014 1.00 69.38 103 THR A C 1
ATOM 861 O O . THR A 1 103 ? -1.846 21.613 -10.974 1.00 69.38 103 THR A O 1
ATOM 864 N N . ALA A 1 104 ? -3.748 22.784 -11.045 1.00 62.41 104 ALA A N 1
ATOM 865 C CA . ALA A 1 104 ? -3.141 24.100 -11.305 1.00 62.41 104 ALA A CA 1
ATOM 866 C C . ALA A 1 104 ? -2.850 24.974 -10.063 1.00 62.41 104 ALA A C 1
ATOM 868 O O . ALA A 1 104 ? -2.343 26.086 -10.209 1.00 62.41 104 ALA A O 1
ATOM 869 N N . GLY A 1 105 ? -3.185 24.544 -8.843 1.00 50.75 105 GLY A N 1
ATOM 870 C CA . GLY A 1 105 ? -3.011 25.379 -7.645 1.00 50.75 105 GLY A CA 1
ATOM 871 C C . GLY A 1 105 ? -1.539 25.557 -7.209 1.00 50.75 105 GLY A C 1
ATOM 872 O O . GLY A 1 105 ? -0.802 24.574 -7.193 1.00 50.75 105 GLY A O 1
ATOM 873 N N . PRO A 1 106 ? -1.105 26.753 -6.742 1.00 42.97 106 PRO A N 1
ATOM 874 C CA . PRO A 1 106 ? 0.256 26.989 -6.228 1.00 42.97 106 PRO A CA 1
ATOM 875 C C . PRO A 1 106 ? 0.500 26.388 -4.824 1.00 42.97 106 PRO A 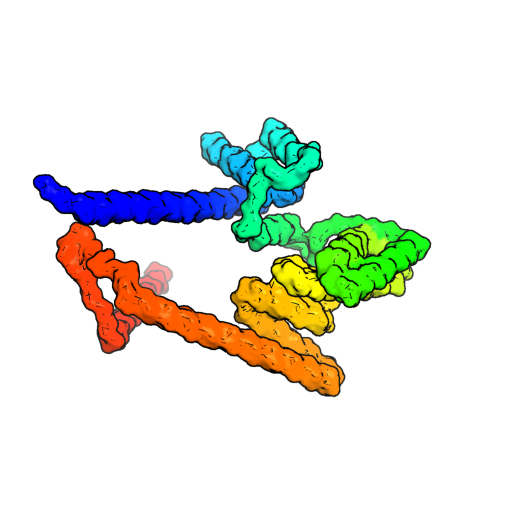C 1
ATOM 877 O O . PRO A 1 106 ? 1.600 26.467 -4.290 1.00 42.97 106 PRO A O 1
ATOM 880 N N . TYR A 1 107 ? -0.528 25.758 -4.247 1.00 47.44 107 TYR A N 1
ATOM 881 C CA . TYR A 1 107 ? -0.521 24.940 -3.034 1.00 47.44 107 TYR A CA 1
ATOM 882 C C . TYR A 1 107 ? -1.362 23.686 -3.315 1.00 47.44 107 TYR A C 1
ATOM 884 O O . TYR A 1 107 ? -2.501 23.592 -2.855 1.00 47.44 107 TYR A O 1
ATOM 892 N N . GLY A 1 108 ? -0.841 22.759 -4.123 1.00 46.59 108 GLY A N 1
ATOM 893 C CA . GLY A 1 108 ? -1.559 21.627 -4.740 1.00 46.59 108 GLY A CA 1
ATOM 894 C C . GLY A 1 108 ? -2.303 20.632 -3.826 1.00 46.59 108 GLY A C 1
ATOM 895 O O . GLY A 1 108 ? -2.736 19.595 -4.315 1.00 46.59 108 GLY A O 1
ATOM 896 N N . VAL A 1 109 ? -2.475 20.915 -2.527 1.00 46.88 109 VAL A N 1
ATOM 897 C CA . VAL A 1 109 ? -3.221 20.087 -1.555 1.00 46.88 109 VAL A CA 1
ATOM 898 C C . VAL A 1 109 ? -3.959 20.918 -0.470 1.00 46.88 109 VAL A C 1
ATOM 900 O O . VAL A 1 109 ? -4.756 20.375 0.283 1.00 46.88 109 VAL A O 1
ATOM 903 N N . ALA A 1 110 ? -3.780 22.246 -0.367 1.00 41.22 110 ALA A N 1
ATOM 904 C CA . ALA A 1 110 ? -4.159 22.984 0.858 1.00 41.22 110 ALA A CA 1
ATOM 905 C C . ALA A 1 110 ? -5.578 23.603 0.892 1.00 41.22 110 ALA A C 1
ATOM 907 O O . ALA A 1 110 ? -5.988 24.128 1.924 1.00 41.22 110 ALA A O 1
ATOM 908 N N . GLY A 1 111 ? -6.337 23.577 -0.210 1.00 47.09 111 GLY A N 1
ATOM 909 C CA . GLY A 1 111 ? -7.665 24.220 -0.280 1.00 47.09 111 GLY A CA 1
ATOM 910 C C . GLY A 1 111 ? -8.864 23.271 -0.191 1.00 47.09 111 GLY A C 1
ATOM 911 O O . GLY A 1 111 ? -9.961 23.686 0.180 1.00 47.09 111 GLY A O 1
ATOM 912 N N . TRP A 1 112 ? -8.670 21.994 -0.515 1.00 50.62 112 TRP A N 1
ATOM 913 C CA . TRP A 1 112 ? -9.742 21.008 -0.603 1.00 50.62 112 TRP A CA 1
ATOM 914 C C . TRP A 1 112 ? -9.378 19.823 0.282 1.00 50.62 112 TRP A C 1
ATOM 916 O O . TRP A 1 112 ? -8.477 19.065 -0.053 1.00 50.62 112 TRP A O 1
ATOM 926 N N . GLN A 1 113 ? -10.061 19.677 1.421 1.00 49.34 113 GLN A N 1
ATOM 927 C CA . GLN A 1 113 ? -9.874 18.531 2.316 1.00 49.34 113 GLN A CA 1
ATOM 928 C C . GLN A 1 113 ? -10.136 17.227 1.539 1.00 49.34 113 GLN A C 1
ATOM 930 O O . GLN A 1 113 ? -11.280 16.969 1.149 1.00 49.34 113 GLN A O 1
ATOM 935 N N . ALA A 1 114 ? -9.089 16.437 1.294 1.00 52.22 114 ALA A N 1
ATOM 936 C CA . ALA A 1 114 ? -9.224 15.023 0.957 1.00 52.22 114 ALA A CA 1
ATOM 937 C C . ALA A 1 114 ? -9.683 14.291 2.230 1.00 52.22 114 ALA A C 1
ATOM 939 O O . ALA A 1 114 ? -9.156 14.563 3.311 1.00 52.22 114 ALA A O 1
ATOM 940 N N . GLU A 1 115 ? -10.711 13.442 2.147 1.00 51.66 115 GLU A N 1
ATOM 941 C CA . GLU A 1 115 ? -11.111 12.621 3.299 1.00 51.66 115 GLU A CA 1
ATOM 942 C C . GLU A 1 115 ? -10.131 11.433 3.370 1.00 51.66 115 GLU A C 1
ATOM 944 O O . GLU A 1 115 ? -10.314 10.426 2.703 1.00 51.66 115 GLU A O 1
ATOM 949 N N . GLU A 1 116 ? -9.045 11.600 4.134 1.00 50.12 116 GLU A N 1
ATOM 950 C CA . GLU A 1 116 ? -7.909 10.658 4.216 1.00 50.12 116 GLU A CA 1
ATOM 951 C C . GLU A 1 116 ? -8.282 9.304 4.853 1.00 50.12 116 GLU A C 1
ATOM 953 O O . GLU A 1 116 ? -7.677 8.276 4.564 1.00 50.12 116 GLU A O 1
ATOM 958 N N . GLU A 1 117 ? -9.325 9.265 5.684 1.00 45.47 117 GLU A N 1
ATOM 959 C CA . GLU A 1 117 ? -9.736 8.044 6.372 1.00 45.47 117 GLU A CA 1
ATOM 960 C C . GLU A 1 117 ? -10.860 7.322 5.608 1.00 45.47 117 GLU A C 1
ATOM 962 O O . GLU A 1 117 ? -12.024 7.737 5.620 1.00 45.47 117 GLU A O 1
ATOM 967 N N . VAL A 1 118 ? -10.511 6.159 5.047 1.00 46.50 118 VAL A N 1
ATOM 968 C CA . VAL A 1 118 ? -11.398 5.140 4.442 1.00 46.50 118 VAL A CA 1
ATOM 969 C C . VAL A 1 118 ? -11.769 5.375 2.967 1.00 46.50 118 VAL A C 1
ATOM 971 O O . VAL A 1 118 ? -12.946 5.308 2.593 1.00 46.50 118 VAL A O 1
ATOM 974 N N . GLU A 1 119 ? -10.777 5.610 2.102 1.00 52.22 119 GLU A N 1
ATOM 975 C CA . GLU A 1 119 ? -10.992 5.691 0.643 1.00 52.22 119 GLU A CA 1
ATOM 976 C C . GLU A 1 119 ? -10.173 4.706 -0.217 1.00 52.22 119 GLU A C 1
ATOM 978 O O . GLU A 1 119 ? -10.413 4.652 -1.422 1.00 52.22 119 GLU A O 1
ATOM 983 N N . GLU A 1 120 ? -9.306 3.862 0.359 1.00 50.38 120 GLU A N 1
ATOM 984 C CA . GLU A 1 120 ? -8.531 2.866 -0.414 1.00 50.38 120 GLU A CA 1
ATOM 985 C C . GLU A 1 120 ? -9.417 1.751 -1.002 1.00 50.38 120 GLU A C 1
ATOM 987 O O . GLU A 1 120 ? -9.518 1.657 -2.221 1.00 50.38 120 GLU A O 1
ATOM 992 N N . ASP A 1 121 ? -10.212 1.030 -0.197 1.00 49.75 121 ASP A N 1
ATOM 993 C CA . ASP A 1 1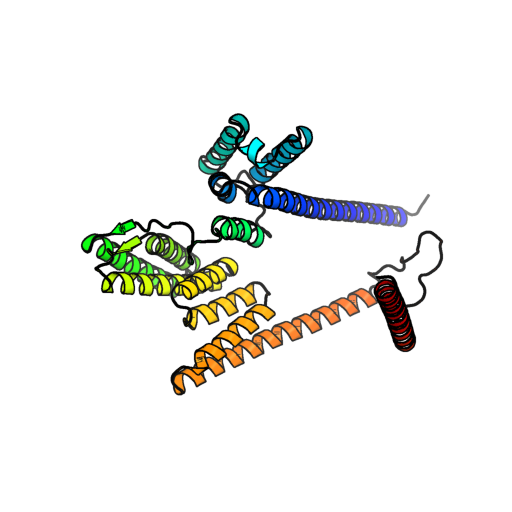21 ? -11.040 -0.098 -0.684 1.00 49.75 121 ASP A CA 1
ATOM 994 C C . ASP A 1 121 ? -12.059 0.270 -1.786 1.00 49.75 121 ASP A C 1
ATOM 996 O O . ASP A 1 121 ? -12.496 -0.569 -2.578 1.00 49.75 121 ASP A O 1
ATOM 1000 N N . LEU A 1 122 ? -12.521 1.524 -1.796 1.00 52.91 122 LEU A N 1
ATOM 1001 C CA . LEU A 1 122 ? -13.519 2.033 -2.743 1.00 52.91 122 LEU A CA 1
ATOM 1002 C C . LEU A 1 122 ? -12.878 2.454 -4.069 1.00 52.91 122 LEU A C 1
ATOM 1004 O O . LEU A 1 122 ? -13.464 2.207 -5.125 1.00 52.91 122 LEU A O 1
ATOM 1008 N N . MET A 1 123 ? -11.696 3.076 -4.017 1.00 55.38 123 MET A N 1
ATOM 1009 C CA . MET A 1 123 ? -10.919 3.399 -5.214 1.00 55.38 123 MET A CA 1
ATOM 1010 C C . MET A 1 123 ? -10.312 2.137 -5.826 1.00 55.38 123 MET A C 1
ATOM 1012 O O . MET A 1 123 ? -10.360 1.989 -7.045 1.00 55.38 123 MET A O 1
ATOM 1016 N N . ASP A 1 124 ? -9.864 1.189 -5.004 1.00 53.47 124 ASP A N 1
ATOM 1017 C CA . ASP A 1 124 ? -9.326 -0.094 -5.457 1.00 53.47 124 ASP A CA 1
ATOM 1018 C C . ASP A 1 124 ? -10.375 -0.898 -6.233 1.00 53.47 124 ASP A C 1
ATOM 1020 O O . ASP A 1 124 ? -10.079 -1.404 -7.309 1.00 53.47 124 ASP A O 1
ATOM 1024 N N . LYS A 1 125 ? -11.644 -0.920 -5.796 1.00 51.75 125 LYS A N 1
ATOM 1025 C CA . LYS A 1 125 ? -12.740 -1.536 -6.575 1.00 51.75 125 LYS A CA 1
ATOM 1026 C C . LYS A 1 125 ? -12.981 -0.857 -7.926 1.00 51.75 125 LYS A C 1
ATOM 1028 O O . LYS A 1 125 ? -13.232 -1.545 -8.912 1.00 51.75 125 LYS A O 1
ATOM 1033 N N . MET A 1 126 ? -12.898 0.474 -7.990 1.00 51.06 126 MET A N 1
ATOM 1034 C CA . MET A 1 126 ? -13.055 1.214 -9.250 1.00 51.06 126 MET A CA 1
ATOM 1035 C C . MET A 1 126 ? -11.903 0.964 -10.226 1.00 51.06 126 MET A C 1
ATOM 1037 O O . MET A 1 126 ? -12.134 0.951 -11.436 1.00 51.06 126 MET A O 1
ATOM 1041 N N . VAL A 1 127 ? -10.688 0.786 -9.706 1.00 48.69 127 VAL A N 1
ATOM 1042 C CA . VAL A 1 127 ? -9.495 0.443 -10.488 1.00 48.69 127 VAL A CA 1
ATOM 1043 C C . VAL A 1 127 ? -9.599 -1.002 -10.985 1.00 48.69 127 VAL A C 1
ATOM 1045 O O . VAL A 1 127 ? -9.539 -1.226 -12.188 1.00 48.69 127 VAL A O 1
ATOM 1048 N N . VAL A 1 128 ? -9.907 -1.953 -10.098 1.00 43.47 128 VAL A N 1
ATOM 1049 C CA . VAL A 1 128 ? -10.016 -3.388 -10.417 1.00 43.47 128 VAL A CA 1
ATOM 1050 C C . VAL A 1 128 ? -11.097 -3.682 -11.468 1.00 43.47 128 VAL A C 1
ATOM 1052 O O . VAL A 1 128 ? -10.830 -4.372 -12.444 1.00 43.47 128 VAL A O 1
ATOM 1055 N N . GLU A 1 129 ? -12.313 -3.138 -11.351 1.00 41.62 129 GLU A N 1
ATOM 1056 C CA . GLU A 1 129 ? -13.386 -3.407 -12.330 1.00 41.62 129 GLU A CA 1
ATOM 1057 C C . GLU A 1 129 ? -13.264 -2.587 -13.635 1.00 41.62 129 GLU A C 1
ATOM 1059 O O . GLU A 1 129 ? -13.936 -2.896 -14.622 1.00 41.62 129 GLU A O 1
ATOM 1064 N N . ALA A 1 130 ? -12.449 -1.525 -13.678 1.00 40.88 130 ALA A N 1
ATOM 1065 C CA . ALA A 1 130 ? -12.085 -0.894 -14.952 1.00 40.88 130 ALA A CA 1
ATOM 1066 C C . ALA A 1 130 ? -11.160 -1.799 -15.788 1.00 40.88 130 ALA A C 1
ATOM 1068 O O . ALA A 1 130 ? -11.196 -1.712 -17.017 1.00 40.88 130 ALA A O 1
ATOM 1069 N N . ASP A 1 131 ? -10.426 -2.692 -15.120 1.00 38.78 131 ASP A N 1
ATOM 1070 C CA . ASP A 1 131 ? -9.496 -3.653 -15.715 1.00 38.78 131 ASP A CA 1
ATOM 1071 C C . ASP A 1 131 ? -10.162 -5.008 -16.052 1.00 38.78 131 ASP A C 1
ATOM 1073 O O . ASP A 1 131 ? -9.656 -5.770 -16.873 1.00 38.78 131 ASP A O 1
ATOM 1077 N N . CYS A 1 132 ? -11.341 -5.317 -15.495 1.00 33.94 132 CYS A N 1
ATOM 1078 C CA . CYS A 1 132 ? -12.049 -6.576 -15.760 1.00 33.94 132 CYS A CA 1
ATOM 1079 C C . CYS A 1 132 ? -12.963 -6.515 -17.006 1.00 33.94 132 CYS A C 1
ATOM 1081 O O . CYS A 1 132 ? -14.139 -6.157 -16.919 1.00 33.94 132 CYS A O 1
ATOM 1083 N N . ILE A 1 133 ? -12.461 -6.958 -18.166 1.00 35.91 133 ILE A N 1
ATOM 1084 C CA . ILE A 1 133 ? -13.284 -7.374 -19.322 1.00 35.91 133 ILE A CA 1
ATOM 1085 C C . ILE A 1 133 ? -13.350 -8.914 -19.352 1.00 35.91 133 ILE A C 1
ATOM 1087 O O . ILE A 1 133 ? -12.299 -9.551 -19.434 1.00 35.91 133 ILE A O 1
ATOM 1091 N N . PRO A 1 134 ? -14.539 -9.553 -19.371 1.00 29.44 134 PRO A N 1
ATOM 1092 C CA . PRO A 1 134 ? -14.643 -10.998 -19.558 1.00 29.44 134 PRO A CA 1
ATOM 1093 C C . PRO A 1 134 ? -14.273 -11.348 -21.005 1.00 29.44 134 PRO A C 1
ATOM 1095 O O . PRO A 1 134 ? -15.035 -11.078 -21.934 1.00 29.44 134 PRO A O 1
ATOM 1098 N N . GLY A 1 135 ? -13.081 -11.913 -21.192 1.00 36.09 135 GLY A N 1
ATOM 1099 C CA . GLY A 1 135 ? -12.552 -12.331 -22.496 1.00 36.09 135 GLY A CA 1
ATOM 1100 C C . GLY A 1 135 ? -11.097 -11.936 -22.764 1.00 36.09 135 GLY A C 1
ATOM 1101 O O . GLY A 1 135 ? -10.543 -12.361 -23.775 1.00 36.09 135 GLY A O 1
ATOM 1102 N N . GLY A 1 136 ? -10.469 -11.156 -21.880 1.00 27.09 136 GLY A N 1
ATOM 1103 C CA . GLY A 1 136 ? -9.023 -10.941 -21.874 1.00 27.09 136 GLY A CA 1
ATOM 1104 C C . GLY A 1 136 ? -8.351 -11.902 -20.900 1.00 27.09 136 GLY A C 1
ATOM 1105 O O . GLY A 1 136 ? -8.752 -11.993 -19.747 1.00 27.09 136 GLY A O 1
ATOM 1106 N N . ILE A 1 137 ? -7.352 -12.634 -21.378 1.00 31.78 137 ILE A N 1
ATOM 1107 C CA . ILE A 1 137 ? -6.362 -13.318 -20.537 1.00 31.78 137 ILE A CA 1
ATOM 1108 C C . ILE A 1 137 ? -5.678 -12.246 -19.674 1.00 31.78 137 ILE A C 1
ATOM 1110 O O . ILE A 1 137 ? -5.398 -11.170 -20.203 1.00 31.78 137 ILE A O 1
ATOM 1114 N N . ASP A 1 138 ? -5.473 -12.544 -18.388 1.00 35.12 138 ASP A N 1
ATOM 1115 C CA . ASP A 1 138 ? -4.914 -11.696 -17.322 1.00 35.12 138 ASP A CA 1
ATOM 1116 C C . ASP A 1 138 ? -4.134 -10.463 -17.809 1.00 35.12 138 ASP A C 1
ATOM 1118 O O . ASP A 1 138 ? -3.063 -10.572 -18.409 1.00 35.12 138 ASP A O 1
ATOM 1122 N N . GLY A 1 139 ? -4.667 -9.271 -17.537 1.00 29.97 139 GLY A N 1
ATOM 1123 C CA . GLY A 1 139 ? -4.032 -8.027 -17.946 1.00 29.97 139 GLY A CA 1
ATOM 1124 C C . GLY A 1 139 ? -4.592 -6.823 -17.210 1.00 29.97 139 GLY A C 1
ATOM 1125 O O . GLY A 1 139 ? -5.654 -6.316 -17.561 1.00 29.97 139 GLY A O 1
ATOM 1126 N N . GLU A 1 140 ? -3.825 -6.356 -16.223 1.00 36.12 140 GLU A N 1
ATOM 1127 C CA . GLU A 1 140 ? -3.729 -4.948 -15.823 1.00 36.12 140 GLU A CA 1
ATOM 1128 C C . GLU A 1 140 ? -3.838 -4.049 -17.075 1.00 36.12 140 GLU A C 1
ATOM 1130 O O . GLU A 1 140 ? -3.350 -4.433 -18.146 1.00 36.12 140 GLU A O 1
ATOM 1135 N N . ALA A 1 141 ? -4.506 -2.888 -16.968 1.00 32.50 141 ALA A N 1
ATOM 1136 C CA . ALA A 1 141 ? -4.622 -1.889 -18.040 1.00 32.50 141 ALA A CA 1
ATOM 1137 C C . ALA A 1 141 ? -3.337 -1.798 -18.880 1.00 32.50 141 ALA A C 1
ATOM 1139 O O . ALA A 1 141 ? -2.259 -1.946 -18.310 1.00 32.50 141 ALA A O 1
ATOM 1140 N N . PRO A 1 142 ? -3.397 -1.522 -20.201 1.00 38.69 142 PRO A N 1
ATOM 1141 C CA . PRO A 1 142 ? -2.213 -1.527 -21.043 1.00 38.69 142 PRO A CA 1
ATOM 1142 C C . PRO A 1 142 ? -1.267 -0.393 -20.629 1.00 38.69 142 PRO A C 1
ATOM 1144 O O . PRO A 1 142 ? -1.268 0.691 -21.216 1.00 38.69 142 PRO A O 1
ATOM 1147 N N . ASP A 1 143 ? -0.412 -0.693 -19.656 1.00 43.94 143 ASP A N 1
ATOM 1148 C CA . ASP A 1 143 ? 0.973 -0.294 -19.581 1.00 43.94 143 ASP A CA 1
ATOM 1149 C C . ASP A 1 143 ? 1.553 -0.604 -20.958 1.00 43.94 143 ASP A C 1
ATOM 1151 O O . ASP A 1 143 ? 2.102 -1.678 -21.222 1.00 43.94 143 ASP A O 1
ATOM 1155 N N . ARG A 1 144 ? 1.451 0.346 -21.890 1.00 52.97 144 ARG A N 1
ATOM 1156 C CA . ARG A 1 144 ? 2.451 0.412 -22.948 1.00 52.97 144 ARG A CA 1
ATOM 1157 C C . ARG A 1 144 ? 3.741 0.817 -22.257 1.00 52.97 144 ARG A C 1
ATOM 1159 O O . ARG A 1 144 ? 4.121 1.984 -22.301 1.00 52.97 144 ARG A O 1
ATOM 1166 N N . LYS A 1 145 ? 4.379 -0.155 -21.594 1.00 64.44 145 LYS A N 1
ATOM 1167 C CA . LYS A 1 145 ? 5.746 -0.022 -21.115 1.00 64.44 145 LYS A CA 1
ATOM 1168 C C . LYS A 1 145 ? 6.543 0.490 -22.291 1.00 64.44 145 LYS A C 1
ATOM 1170 O O . LYS A 1 145 ? 6.459 -0.070 -23.389 1.00 64.44 145 LYS A O 1
ATOM 1175 N N . GLN A 1 146 ? 7.235 1.600 -22.094 1.00 75.44 146 GLN A N 1
ATOM 1176 C CA . GLN A 1 146 ? 8.054 2.145 -23.151 1.00 75.44 146 GLN A CA 1
ATOM 1177 C C . GLN A 1 146 ? 9.142 1.111 -23.442 1.00 75.44 146 GLN A C 1
ATOM 1179 O O . GLN A 1 146 ? 9.938 0.778 -22.563 1.00 75.44 146 GLN A O 1
ATOM 1184 N N . VAL A 1 147 ? 9.096 0.554 -24.652 1.00 78.69 147 VAL A N 1
ATOM 1185 C CA . VAL A 1 147 ? 10.061 -0.442 -25.109 1.00 78.69 147 VAL A CA 1
ATOM 1186 C C . VAL A 1 147 ? 11.330 0.299 -25.489 1.00 78.69 147 VAL A C 1
ATOM 1188 O O . VAL A 1 147 ? 11.292 1.181 -26.346 1.00 78.69 147 VAL A O 1
ATOM 1191 N N . LEU A 1 148 ? 12.418 -0.038 -24.812 1.00 82.19 148 LEU A N 1
ATOM 1192 C CA . LEU A 1 148 ? 13.712 0.611 -24.946 1.00 82.19 148 LEU A CA 1
ATOM 1193 C C . LEU A 1 148 ? 14.701 -0.277 -25.688 1.00 82.19 148 LEU A C 1
ATOM 1195 O O . LEU A 1 148 ? 14.681 -1.509 -25.553 1.00 82.19 148 LEU A O 1
ATOM 1199 N N . ASP A 1 149 ? 15.599 0.376 -26.423 1.00 84.19 149 ASP A N 1
ATOM 1200 C CA . ASP A 1 149 ? 16.718 -0.294 -27.068 1.00 84.19 149 ASP A CA 1
ATOM 1201 C C . ASP A 1 149 ? 17.764 -0.763 -26.035 1.00 84.19 149 ASP A C 1
ATOM 1203 O O . ASP A 1 149 ? 17.710 -0.458 -24.836 1.00 84.19 149 ASP A O 1
ATOM 1207 N N . ARG A 1 150 ? 18.770 -1.516 -26.496 1.00 82.31 150 ARG A N 1
ATOM 1208 C CA . ARG A 1 150 ? 19.805 -2.064 -25.610 1.00 82.31 150 ARG A CA 1
ATOM 1209 C C . ARG A 1 150 ? 20.597 -0.988 -24.857 1.00 82.31 150 ARG A C 1
ATOM 1211 O O . ARG A 1 150 ? 21.045 -1.250 -23.744 1.00 82.31 150 ARG A O 1
ATOM 1218 N N . ARG A 1 151 ? 20.822 0.194 -25.433 1.00 87.44 151 ARG A N 1
ATOM 1219 C CA . ARG A 1 151 ? 21.579 1.268 -24.766 1.00 87.44 151 ARG A CA 1
ATOM 1220 C C . ARG A 1 151 ? 20.725 1.966 -23.719 1.00 87.44 151 ARG A C 1
ATOM 1222 O O . ARG A 1 151 ? 21.195 2.206 -22.609 1.00 87.44 151 ARG A O 1
ATOM 1229 N N . GLU A 1 152 ? 19.487 2.271 -24.070 1.00 86.25 152 GLU A N 1
ATOM 1230 C CA . GLU A 1 152 ? 18.521 2.955 -23.223 1.00 86.25 152 GLU A CA 1
ATOM 1231 C C . GLU A 1 152 ? 18.159 2.110 -21.999 1.00 86.25 152 GLU A C 1
ATOM 1233 O O . GLU A 1 152 ? 18.145 2.634 -20.883 1.00 86.25 152 GLU A O 1
ATOM 1238 N N . ILE A 1 153 ? 17.971 0.792 -22.165 1.00 87.06 153 ILE A N 1
ATOM 1239 C CA . ILE A 1 153 ? 17.681 -0.089 -21.028 1.00 87.06 153 ILE A CA 1
ATOM 1240 C C . ILE A 1 153 ? 18.854 -0.171 -20.048 1.00 87.06 153 ILE A C 1
ATOM 1242 O O . ILE A 1 153 ? 18.626 -0.142 -18.843 1.00 87.06 153 ILE A O 1
ATOM 1246 N N . HIS A 1 154 ? 20.107 -0.192 -20.522 1.00 88.12 154 HIS A N 1
ATOM 1247 C CA . HIS A 1 154 ? 21.270 -0.146 -19.627 1.00 88.12 154 HIS A CA 1
ATOM 1248 C C . HIS A 1 154 ? 21.289 1.155 -18.815 1.00 88.12 154 HIS A C 1
ATOM 1250 O O . HIS A 1 154 ? 21.589 1.119 -17.627 1.00 88.12 154 HIS A O 1
ATOM 1256 N N . GLY A 1 155 ? 20.871 2.280 -19.405 1.00 89.31 155 GLY A N 1
ATOM 1257 C CA . GLY A 1 155 ? 20.690 3.535 -18.672 1.00 89.31 155 GLY A CA 1
ATOM 1258 C C . GLY A 1 155 ? 19.638 3.437 -17.559 1.00 89.31 155 GLY A C 1
ATOM 1259 O O . GLY A 1 155 ? 19.867 3.926 -16.452 1.00 89.31 155 GLY A O 1
ATOM 1260 N N . VAL A 1 156 ? 18.510 2.766 -17.818 1.00 87.94 156 VAL A N 1
ATOM 1261 C CA . VAL A 1 156 ? 17.478 2.496 -16.798 1.00 87.94 156 VAL A CA 1
ATOM 1262 C C . VAL A 1 156 ? 18.002 1.557 -15.712 1.00 87.94 156 VAL A C 1
ATOM 1264 O O . VAL A 1 156 ? 17.739 1.784 -14.531 1.00 87.94 156 VAL A O 1
ATOM 1267 N N . LEU A 1 157 ? 18.772 0.532 -16.083 1.00 88.62 157 LEU A N 1
ATOM 1268 C CA . LEU A 1 157 ? 19.362 -0.407 -15.132 1.00 88.62 157 LEU A CA 1
ATOM 1269 C C . LEU A 1 157 ? 20.403 0.282 -14.231 1.00 88.62 157 LEU A C 1
ATOM 1271 O O . LEU A 1 157 ? 20.354 0.139 -13.009 1.00 88.62 157 LEU A O 1
ATOM 1275 N N . ASP A 1 158 ? 21.283 1.102 -14.805 1.00 90.81 158 ASP A N 1
ATOM 1276 C CA . ASP A 1 158 ? 22.255 1.905 -14.059 1.00 90.81 158 ASP A CA 1
ATOM 1277 C C . ASP A 1 158 ? 21.558 2.876 -13.102 1.00 90.81 158 ASP A C 1
ATOM 1279 O O . ASP A 1 158 ? 21.975 3.048 -11.953 1.00 90.81 158 ASP A O 1
ATOM 1283 N N . PHE A 1 159 ? 20.467 3.500 -13.551 1.00 87.00 159 PHE A N 1
ATOM 1284 C CA . PHE A 1 159 ? 19.664 4.377 -12.708 1.00 87.00 159 PHE A CA 1
ATOM 1285 C C . PHE A 1 159 ? 18.983 3.609 -11.569 1.00 87.00 159 PHE A C 1
ATOM 1287 O O . PHE A 1 159 ? 19.046 4.042 -10.420 1.00 87.00 159 PHE A O 1
ATOM 1294 N N . GLY A 1 160 ? 18.400 2.440 -11.849 1.00 88.69 160 GLY A N 1
ATOM 1295 C CA . GLY A 1 160 ? 17.821 1.566 -10.826 1.00 88.69 160 GLY A CA 1
ATOM 1296 C C . GLY A 1 160 ? 18.852 1.147 -9.773 1.00 88.69 160 GLY A C 1
ATOM 1297 O O . GLY A 1 160 ? 18.571 1.182 -8.573 1.00 88.69 160 GLY A O 1
ATOM 1298 N N . GLN A 1 161 ? 20.080 0.844 -10.200 1.00 91.25 161 GLN A N 1
ATOM 1299 C CA . GLN A 1 161 ? 21.186 0.541 -9.296 1.00 91.25 161 GLN A CA 1
ATOM 1300 C C . GLN A 1 161 ? 21.584 1.758 -8.444 1.00 91.25 161 GLN A C 1
ATOM 1302 O O . GLN A 1 161 ? 21.839 1.594 -7.251 1.00 91.25 161 GLN A O 1
ATOM 1307 N N . ARG A 1 162 ? 21.597 2.974 -9.012 1.00 90.62 162 ARG A N 1
ATOM 1308 C CA . ARG A 1 162 ? 21.840 4.218 -8.255 1.00 90.62 162 ARG A CA 1
ATOM 1309 C C . ARG A 1 162 ? 20.765 4.463 -7.204 1.00 90.62 162 ARG A C 1
ATOM 1311 O O . ARG A 1 162 ? 21.119 4.640 -6.045 1.00 90.62 162 ARG A O 1
ATOM 1318 N N . ILE A 1 163 ? 19.487 4.379 -7.579 1.00 87.50 163 ILE A N 1
ATOM 1319 C CA . ILE A 1 163 ? 18.361 4.537 -6.647 1.00 87.50 163 ILE A CA 1
ATOM 1320 C C . ILE A 1 163 ? 18.464 3.539 -5.495 1.00 87.50 163 ILE A C 1
ATOM 1322 O O . ILE A 1 163 ? 18.251 3.903 -4.341 1.00 87.50 163 ILE A O 1
ATOM 1326 N N . LYS A 1 164 ? 18.831 2.286 -5.787 1.00 89.62 164 LYS A N 1
ATOM 1327 C CA . LYS A 1 164 ? 19.055 1.278 -4.749 1.00 89.62 164 LYS A CA 1
ATOM 1328 C C . LYS A 1 164 ? 20.189 1.676 -3.802 1.00 89.62 164 LYS A C 1
ATOM 1330 O O . LYS A 1 164 ? 20.016 1.572 -2.593 1.00 89.62 164 LYS A O 1
ATOM 1335 N N . SER A 1 165 ? 21.331 2.120 -4.326 1.00 92.88 165 SER A N 1
ATOM 1336 C CA . SER A 1 165 ? 22.472 2.546 -3.504 1.00 92.88 165 SER A CA 1
ATOM 1337 C C . SER A 1 165 ? 22.141 3.764 -2.640 1.00 92.88 165 SER A C 1
ATOM 1339 O O . SER A 1 165 ? 22.386 3.730 -1.441 1.00 92.88 165 SER A O 1
ATOM 1341 N N . GLU A 1 166 ? 21.530 4.798 -3.220 1.00 87.81 166 GLU A N 1
ATOM 1342 C CA . GLU A 1 166 ? 21.125 6.015 -2.504 1.00 87.81 166 GLU A CA 1
ATOM 1343 C C . GLU A 1 166 ? 20.040 5.727 -1.459 1.00 87.81 166 GLU A C 1
ATOM 1345 O O . GLU A 1 166 ? 20.075 6.261 -0.354 1.00 87.81 166 GLU A O 1
ATOM 1350 N N . GLY A 1 167 ? 19.077 4.862 -1.794 1.00 89.19 167 GLY A N 1
ATOM 1351 C CA . GLY A 1 167 ? 18.049 4.412 -0.863 1.00 89.19 167 GLY A CA 1
ATOM 1352 C C . GLY A 1 167 ? 18.642 3.617 0.299 1.00 89.19 167 GLY A C 1
ATOM 1353 O O . GLY A 1 167 ? 18.253 3.838 1.441 1.00 89.19 167 GLY A O 1
ATOM 1354 N N . ASN A 1 168 ? 19.609 2.732 0.037 1.00 91.31 168 ASN A N 1
ATOM 1355 C CA . ASN A 1 168 ? 20.306 1.969 1.076 1.00 91.31 168 ASN A CA 1
ATOM 1356 C C . ASN A 1 168 ? 21.169 2.875 1.963 1.00 91.31 168 ASN A C 1
ATOM 1358 O O . ASN A 1 168 ? 21.219 2.670 3.170 1.00 91.31 168 ASN A O 1
ATOM 1362 N N . GLU A 1 169 ? 21.836 3.874 1.386 1.00 93.31 169 GLU A N 1
ATOM 1363 C CA . GLU A 1 169 ? 22.606 4.871 2.134 1.00 93.31 169 GLU A CA 1
ATOM 1364 C C . GLU A 1 169 ? 21.694 5.707 3.038 1.00 93.31 169 GLU A C 1
ATOM 1366 O O . GLU A 1 169 ? 21.970 5.859 4.226 1.00 93.31 169 GLU A O 1
ATOM 1371 N N . ALA A 1 170 ? 20.559 6.182 2.517 1.00 86.94 170 ALA A N 1
ATOM 1372 C CA . ALA A 1 170 ? 19.556 6.878 3.319 1.00 86.94 170 ALA A CA 1
ATOM 1373 C C . ALA A 1 170 ? 18.995 5.985 4.438 1.00 86.94 170 ALA A C 1
ATOM 1375 O O . ALA A 1 170 ? 18.828 6.455 5.560 1.00 86.94 170 ALA A O 1
ATOM 1376 N N . PHE A 1 171 ? 18.775 4.698 4.154 1.00 89.50 171 PHE A N 1
ATOM 1377 C CA . PHE A 1 171 ? 18.322 3.710 5.133 1.00 89.50 171 PHE A CA 1
ATOM 1378 C C . PHE A 1 171 ? 19.370 3.483 6.237 1.00 89.50 171 PHE A C 1
ATOM 1380 O O . PHE A 1 171 ? 19.027 3.451 7.411 1.00 89.50 171 PHE A O 1
ATOM 1387 N N . MET A 1 172 ? 20.659 3.392 5.890 1.00 92.00 172 MET A N 1
ATOM 1388 C CA . MET A 1 172 ? 21.747 3.281 6.875 1.00 92.00 172 MET A CA 1
ATOM 1389 C C . MET A 1 172 ? 21.907 4.540 7.732 1.00 92.00 172 MET A C 1
ATOM 1391 O O . MET A 1 172 ? 22.285 4.442 8.894 1.00 92.00 172 MET A O 1
ATOM 1395 N N . ASN A 1 173 ? 21.584 5.708 7.179 1.00 92.44 173 ASN A N 1
ATOM 1396 C CA . ASN A 1 173 ? 21.597 6.982 7.895 1.00 92.44 173 ASN A CA 1
ATOM 1397 C C . ASN A 1 173 ? 20.309 7.237 8.709 1.00 92.44 173 ASN A C 1
ATOM 1399 O O . ASN A 1 173 ? 20.061 8.379 9.089 1.00 92.44 173 ASN A O 1
ATOM 1403 N N . GLU A 1 174 ? 19.470 6.213 8.919 1.00 91.88 174 GLU A N 1
ATOM 1404 C CA . GLU A 1 174 ? 18.167 6.283 9.610 1.00 91.88 174 GLU A CA 1
ATOM 1405 C C . GLU A 1 174 ? 17.173 7.287 8.993 1.00 91.88 174 GLU A C 1
ATOM 1407 O O . GLU A 1 174 ? 16.144 7.628 9.575 1.00 91.88 174 GLU A O 1
ATOM 1412 N N . ASN A 1 175 ? 17.439 7.751 7.770 1.00 88.25 175 ASN A N 1
ATOM 1413 C CA . ASN A 1 175 ? 16.547 8.627 7.027 1.00 88.25 175 ASN A CA 1
ATOM 1414 C C . ASN A 1 175 ? 15.544 7.785 6.228 1.00 88.25 175 ASN A C 1
ATOM 1416 O O . ASN A 1 175 ? 15.624 7.667 4.999 1.00 88.25 175 ASN A O 1
ATOM 1420 N N . TRP A 1 176 ? 14.602 7.179 6.950 1.00 87.62 176 TRP A N 1
ATOM 1421 C CA . TRP A 1 176 ? 13.598 6.267 6.400 1.00 87.62 176 TRP A CA 1
ATOM 1422 C C . TRP A 1 176 ? 12.699 6.937 5.352 1.00 87.62 176 TRP A C 1
ATOM 1424 O O . TRP A 1 176 ? 12.438 6.354 4.301 1.00 87.62 176 TRP A O 1
ATOM 1434 N N . GLU A 1 177 ? 12.287 8.188 5.584 1.00 81.56 177 GLU A N 1
ATOM 1435 C CA . GLU A 1 177 ? 11.475 8.972 4.640 1.00 81.56 177 GLU A CA 1
ATOM 1436 C C . GLU A 1 177 ? 12.232 9.275 3.339 1.00 81.56 177 GLU A C 1
ATOM 1438 O O . GLU A 1 177 ? 11.686 9.152 2.235 1.00 81.56 177 GLU A O 1
ATOM 1443 N N . GLY A 1 178 ? 13.515 9.635 3.450 1.00 78.75 178 GLY A N 1
ATOM 1444 C CA . GLY A 1 178 ? 14.394 9.842 2.303 1.00 78.75 178 GLY A CA 1
ATOM 1445 C C . GLY A 1 178 ? 14.595 8.556 1.503 1.00 78.75 178 GLY A C 1
ATOM 1446 O O . GLY A 1 178 ? 14.485 8.573 0.274 1.00 78.75 178 GLY A O 1
ATOM 1447 N N . ALA A 1 179 ? 14.815 7.432 2.191 1.00 82.56 179 ALA A N 1
ATOM 1448 C CA . ALA A 1 179 ? 14.927 6.116 1.570 1.00 82.56 179 ALA A CA 1
ATOM 1449 C C . ALA A 1 179 ? 13.633 5.733 0.836 1.00 82.56 179 ALA A C 1
ATOM 1451 O O . ALA A 1 179 ? 13.673 5.379 -0.344 1.00 82.56 179 ALA A O 1
ATOM 1452 N N . LEU A 1 180 ? 12.476 5.884 1.490 1.00 84.31 180 LEU A N 1
ATOM 1453 C CA . LEU A 1 180 ? 11.165 5.618 0.902 1.00 84.31 180 LEU A CA 1
ATOM 1454 C C . LEU A 1 180 ? 10.932 6.460 -0.356 1.00 84.31 180 LEU A C 1
ATOM 1456 O O . LEU A 1 180 ? 10.513 5.930 -1.383 1.00 84.31 180 LEU A O 1
ATOM 1460 N N . THR A 1 181 ? 11.262 7.751 -0.309 1.00 82.25 181 THR A N 1
ATOM 1461 C CA . THR A 1 181 ? 11.126 8.654 -1.461 1.00 82.25 181 THR A CA 1
ATOM 1462 C C . THR A 1 181 ? 11.954 8.171 -2.651 1.00 82.25 181 THR A C 1
ATOM 1464 O O . THR A 1 181 ? 11.442 8.104 -3.771 1.00 82.25 181 THR A O 1
ATOM 1467 N N . ARG A 1 182 ? 13.215 7.778 -2.420 1.00 81.31 182 ARG A N 1
ATOM 1468 C CA . ARG A 1 182 ? 14.087 7.231 -3.471 1.00 81.31 182 ARG A CA 1
ATOM 1469 C C . ARG A 1 182 ? 13.522 5.934 -4.044 1.00 81.31 182 ARG A C 1
ATOM 1471 O O . ARG A 1 182 ? 13.430 5.802 -5.262 1.00 81.31 182 ARG A O 1
ATOM 1478 N N . TYR A 1 183 ? 13.070 5.006 -3.203 1.00 85.31 183 TYR A N 1
ATOM 1479 C CA . TYR A 1 183 ? 12.479 3.758 -3.688 1.00 85.31 183 TYR A CA 1
ATOM 1480 C C . TYR A 1 183 ? 11.158 3.967 -4.436 1.00 85.31 183 TYR A C 1
ATOM 1482 O O . TYR A 1 183 ? 10.905 3.280 -5.421 1.00 85.31 183 TYR A O 1
ATOM 1490 N N . CYS A 1 184 ? 10.341 4.947 -4.047 1.00 81.81 184 CYS A N 1
ATOM 1491 C CA . CYS A 1 184 ? 9.149 5.336 -4.802 1.00 81.81 184 CYS A CA 1
ATOM 1492 C C . CYS A 1 184 ? 9.494 5.851 -6.206 1.00 81.81 184 CYS A C 1
ATOM 1494 O O . CYS A 1 184 ? 8.818 5.486 -7.164 1.00 81.81 184 CYS A O 1
ATOM 1496 N N . GLN A 1 185 ? 10.556 6.651 -6.344 1.00 79.56 185 GLN A N 1
ATOM 1497 C CA . GLN A 1 185 ? 11.045 7.101 -7.653 1.00 79.56 185 GLN A CA 1
ATOM 1498 C C . GLN A 1 185 ? 11.556 5.929 -8.502 1.00 79.56 185 GLN A C 1
ATOM 1500 O O . GLN A 1 185 ? 11.297 5.879 -9.703 1.00 79.56 185 GLN A O 1
ATOM 1505 N N . GLY A 1 186 ? 12.253 4.973 -7.879 1.00 83.31 186 GLY A N 1
ATOM 1506 C CA . GLY A 1 186 ? 12.709 3.750 -8.540 1.00 83.31 186 GLY A CA 1
ATOM 1507 C C . GLY A 1 186 ? 11.557 2.893 -9.058 1.00 83.31 186 GLY A C 1
ATOM 1508 O O . GLY A 1 186 ? 11.575 2.494 -10.217 1.00 83.31 186 GLY A O 1
ATOM 1509 N N . ASP A 1 187 ? 10.540 2.660 -8.230 1.00 86.12 187 ASP A N 1
ATOM 1510 C CA . ASP A 1 187 ? 9.330 1.916 -8.595 1.00 86.12 187 ASP A CA 1
ATOM 1511 C C . ASP A 1 187 ? 8.582 2.570 -9.771 1.00 86.12 187 ASP A C 1
ATOM 1513 O O . ASP A 1 187 ? 8.291 1.908 -10.767 1.00 86.12 187 ASP A O 1
ATOM 1517 N N . GLU A 1 188 ? 8.359 3.889 -9.710 1.00 80.00 188 GLU A N 1
ATOM 1518 C CA . GLU A 1 188 ? 7.680 4.642 -10.773 1.00 80.00 188 GLU A CA 1
ATOM 1519 C C . GLU A 1 188 ? 8.420 4.566 -12.113 1.00 80.00 188 GLU A C 1
ATOM 1521 O O . GLU A 1 188 ? 7.795 4.491 -13.166 1.00 80.00 188 GLU A O 1
ATOM 1526 N N . MET A 1 189 ? 9.751 4.567 -12.091 1.00 79.69 189 MET A N 1
ATOM 1527 C CA . MET A 1 189 ? 10.547 4.414 -13.306 1.00 79.69 189 MET A CA 1
ATOM 1528 C C . MET A 1 189 ? 10.501 2.969 -13.807 1.00 79.69 189 MET A C 1
ATOM 1530 O O . MET A 1 189 ? 10.110 2.722 -14.944 1.00 79.69 189 MET A O 1
ATOM 1534 N N . LEU A 1 190 ? 10.868 2.002 -12.963 1.00 83.81 190 LEU A N 1
ATOM 1535 C CA . LEU A 1 190 ? 11.053 0.605 -13.366 1.00 83.81 190 LEU A CA 1
ATOM 1536 C C . LEU A 1 190 ? 9.759 -0.051 -13.865 1.00 83.81 190 LEU A C 1
ATOM 1538 O O . LEU A 1 190 ? 9.825 -0.889 -14.762 1.00 83.81 190 LEU A O 1
ATOM 1542 N N . LYS A 1 191 ? 8.590 0.355 -13.352 1.00 82.56 191 LYS A N 1
ATOM 1543 C CA . LYS A 1 191 ? 7.299 -0.163 -13.829 1.00 82.56 191 LYS A CA 1
ATOM 1544 C C . LYS A 1 191 ? 6.966 0.279 -15.266 1.00 82.56 191 LYS A C 1
ATOM 1546 O O . LYS A 1 191 ? 6.334 -0.475 -16.001 1.00 82.56 191 LYS A O 1
ATOM 1551 N N . ASN A 1 192 ? 7.424 1.469 -15.671 1.00 79.00 192 ASN A N 1
ATOM 1552 C CA . ASN A 1 192 ? 7.038 2.127 -16.924 1.00 79.00 192 ASN A CA 1
ATOM 1553 C C . ASN A 1 192 ? 7.898 1.713 -18.135 1.00 79.00 192 ASN A C 1
ATOM 1555 O O . ASN A 1 192 ? 7.538 2.030 -19.270 1.00 79.00 192 ASN A O 1
ATOM 1559 N N . PHE A 1 193 ? 9.014 1.006 -17.928 1.00 80.69 193 PHE A N 1
ATOM 1560 C CA . PHE A 1 193 ? 9.934 0.602 -18.998 1.00 80.69 193 PHE A CA 1
ATOM 1561 C C . PHE A 1 193 ? 9.947 -0.913 -19.213 1.00 80.69 193 PHE A C 1
ATOM 1563 O O . PHE A 1 193 ? 9.721 -1.702 -18.297 1.00 80.69 193 PHE A O 1
ATOM 1570 N N . ALA A 1 194 ? 10.235 -1.323 -20.444 1.00 79.75 194 ALA A N 1
ATOM 1571 C CA . ALA A 1 194 ? 10.547 -2.702 -20.805 1.00 79.75 194 ALA A CA 1
ATOM 1572 C C . ALA A 1 194 ? 11.664 -2.699 -21.854 1.00 79.75 194 ALA A C 1
ATOM 1574 O O . ALA A 1 194 ? 11.772 -1.761 -22.638 1.00 79.75 194 ALA A O 1
ATOM 1575 N N . ALA A 1 195 ? 12.503 -3.730 -21.889 1.00 80.25 195 ALA A N 1
ATOM 1576 C CA . ALA A 1 195 ? 13.461 -3.899 -22.977 1.00 80.25 195 ALA A CA 1
ATOM 1577 C C . ALA A 1 195 ? 12.779 -4.567 -24.178 1.00 80.25 195 ALA A C 1
ATOM 1579 O O . ALA A 1 195 ? 11.756 -5.246 -24.021 1.00 80.25 195 ALA A O 1
ATOM 1580 N N . GLU A 1 196 ? 13.366 -4.436 -25.369 1.00 76.88 196 GLU A N 1
ATOM 1581 C CA . GLU A 1 196 ? 12.913 -5.193 -26.538 1.00 76.88 196 GLU A CA 1
ATOM 1582 C C . GLU A 1 196 ? 12.780 -6.705 -26.246 1.00 76.88 196 GLU A C 1
ATOM 1584 O O . GLU A 1 196 ? 13.586 -7.258 -25.493 1.00 76.88 196 GLU A O 1
ATOM 1589 N N . PRO A 1 197 ? 11.805 -7.415 -26.853 1.00 76.12 197 PRO A N 1
ATOM 1590 C CA . PRO A 1 197 ? 11.533 -8.821 -26.531 1.00 76.12 197 PRO A CA 1
ATOM 1591 C C . PRO A 1 197 ? 12.737 -9.756 -26.696 1.00 76.12 197 PRO A C 1
ATOM 1593 O O . PRO A 1 197 ? 12.843 -10.748 -25.985 1.00 76.12 197 PRO A O 1
ATOM 1596 N N . HIS A 1 198 ? 13.655 -9.429 -27.610 1.00 76.31 198 HIS A N 1
ATOM 1597 C CA . HIS A 1 198 ? 14.862 -10.212 -27.872 1.00 76.31 198 HIS A CA 1
ATOM 1598 C C . HIS A 1 198 ? 15.957 -10.037 -26.795 1.00 76.31 198 HIS A C 1
ATOM 1600 O O . HIS A 1 198 ? 16.915 -10.808 -26.758 1.00 76.31 198 HIS A O 1
ATOM 1606 N N . LEU A 1 199 ? 15.824 -9.039 -25.912 1.00 80.75 199 LEU A N 1
ATOM 1607 C CA . LEU A 1 199 ? 16.719 -8.750 -24.787 1.00 80.75 199 LEU A CA 1
ATOM 1608 C C . LEU A 1 199 ? 16.198 -9.416 -23.504 1.00 80.75 199 LEU A C 1
ATOM 1610 O O . LEU A 1 199 ? 15.869 -8.765 -22.509 1.00 80.75 199 LEU A O 1
ATOM 1614 N N . GLU A 1 200 ? 16.070 -10.743 -23.530 1.00 74.44 200 GLU A N 1
ATOM 1615 C CA . GLU A 1 200 ? 15.525 -11.519 -22.407 1.00 74.44 200 GLU A CA 1
ATOM 1616 C C . GLU A 1 200 ? 16.342 -11.348 -21.118 1.00 74.44 200 GLU A C 1
ATOM 1618 O O . GLU A 1 200 ? 15.780 -11.299 -20.021 1.00 74.44 200 GLU A O 1
ATOM 1623 N N . LYS A 1 201 ? 17.670 -11.220 -21.247 1.00 81.38 201 LYS A N 1
ATOM 1624 C CA . LYS A 1 201 ? 18.580 -11.032 -20.114 1.00 81.38 201 LYS A CA 1
ATOM 1625 C C . LYS A 1 201 ? 18.305 -9.703 -19.410 1.00 81.38 201 LYS A C 1
ATOM 1627 O O . LYS A 1 201 ? 18.060 -9.695 -18.206 1.00 81.38 201 LYS A O 1
ATOM 1632 N N . GLU A 1 202 ? 18.288 -8.606 -20.159 1.00 83.75 202 GLU A N 1
ATOM 1633 C CA . GLU A 1 202 ? 18.028 -7.264 -19.643 1.00 83.75 202 GLU A CA 1
ATOM 1634 C C . GLU A 1 202 ? 16.606 -7.159 -19.060 1.00 83.75 202 GLU A C 1
ATOM 1636 O O . GLU A 1 202 ? 16.417 -6.586 -17.988 1.00 83.75 202 GLU A O 1
ATOM 1641 N N . ASN A 1 203 ? 15.607 -7.793 -19.685 1.00 76.38 203 ASN A N 1
ATOM 1642 C CA . ASN A 1 203 ? 14.244 -7.868 -19.144 1.00 76.38 203 ASN A CA 1
ATOM 1643 C C . ASN A 1 203 ? 14.168 -8.643 -17.816 1.00 76.38 203 ASN A C 1
ATOM 1645 O O . ASN A 1 203 ? 13.436 -8.250 -16.901 1.00 76.38 203 ASN A O 1
ATOM 1649 N N . LYS A 1 204 ? 14.925 -9.738 -17.675 1.00 81.31 204 LYS A N 1
ATOM 1650 C CA . LYS A 1 204 ? 15.018 -10.494 -16.416 1.00 81.31 204 LYS A CA 1
ATOM 1651 C C . LYS A 1 204 ? 15.713 -9.681 -15.321 1.00 81.31 204 LYS A C 1
ATOM 1653 O O . LYS A 1 204 ? 15.267 -9.697 -14.169 1.00 81.31 204 LYS A O 1
ATOM 1658 N N . GLU A 1 205 ? 16.780 -8.968 -15.668 1.00 86.19 205 GLU A N 1
ATOM 1659 C CA . GLU A 1 205 ? 17.489 -8.065 -14.755 1.00 86.19 205 GLU A CA 1
ATOM 1660 C C . GLU A 1 205 ? 16.586 -6.916 -14.294 1.00 86.19 205 GLU A C 1
ATOM 1662 O O . GLU A 1 205 ? 16.500 -6.662 -13.092 1.00 86.19 205 GLU A O 1
ATOM 1667 N N . LEU A 1 206 ? 15.827 -6.305 -15.210 1.00 83.94 206 LEU A N 1
ATOM 1668 C CA . LEU A 1 206 ? 14.862 -5.250 -14.902 1.00 83.94 206 LEU A CA 1
ATOM 1669 C C . LEU A 1 206 ? 13.801 -5.726 -13.902 1.00 83.94 206 LEU A C 1
ATOM 1671 O O . LEU A 1 206 ? 13.600 -5.085 -12.873 1.00 83.94 206 LEU A O 1
ATOM 1675 N N . LYS A 1 207 ? 13.175 -6.886 -14.152 1.00 82.69 207 LYS A N 1
ATOM 1676 C CA . LYS A 1 207 ? 12.193 -7.484 -13.227 1.00 82.69 207 LYS A CA 1
ATOM 1677 C C . LYS A 1 207 ? 12.802 -7.775 -11.856 1.00 82.69 207 LYS A C 1
ATOM 1679 O O . LYS A 1 207 ? 12.184 -7.501 -10.830 1.00 82.69 207 LYS A O 1
ATOM 1684 N N . THR A 1 208 ? 14.025 -8.306 -11.829 1.00 85.12 208 THR A N 1
ATOM 1685 C CA . THR A 1 208 ? 14.736 -8.609 -10.577 1.00 85.12 208 THR A CA 1
ATOM 1686 C C . THR A 1 208 ? 15.027 -7.335 -9.785 1.00 85.12 208 THR A C 1
ATOM 1688 O O . THR A 1 208 ? 14.812 -7.304 -8.574 1.00 85.12 208 THR A O 1
ATOM 1691 N N . MET A 1 209 ? 15.474 -6.273 -10.456 1.00 89.12 209 MET A N 1
ATOM 1692 C CA . MET A 1 209 ? 15.717 -4.980 -9.821 1.00 89.12 209 MET A CA 1
ATOM 1693 C C . MET A 1 209 ? 14.433 -4.304 -9.352 1.00 89.12 209 MET A C 1
ATOM 1695 O O . MET A 1 209 ? 14.412 -3.770 -8.245 1.00 89.12 209 MET A O 1
ATOM 1699 N N . HIS A 1 210 ? 13.357 -4.360 -10.138 1.00 87.12 210 HIS A N 1
ATOM 1700 C CA . HIS A 1 210 ? 12.058 -3.815 -9.742 1.00 87.12 210 HIS A CA 1
ATOM 1701 C C . HIS A 1 210 ? 11.536 -4.503 -8.483 1.00 87.12 210 HIS A C 1
ATOM 1703 O O . HIS A 1 210 ? 11.198 -3.826 -7.515 1.00 87.12 210 HIS A O 1
ATOM 1709 N N . ARG A 1 211 ? 11.613 -5.838 -8.430 1.00 89.19 211 ARG A N 1
ATOM 1710 C CA . ARG A 1 211 ? 11.271 -6.618 -7.234 1.00 89.19 211 ARG A CA 1
ATOM 1711 C C . ARG A 1 211 ? 12.105 -6.213 -6.017 1.00 89.19 211 ARG A C 1
ATOM 1713 O O . ARG A 1 211 ? 11.559 -5.992 -4.942 1.00 89.19 211 ARG A O 1
ATOM 1720 N N . GLN A 1 212 ? 13.426 -6.084 -6.168 1.00 90.88 212 GLN A N 1
ATOM 1721 C CA . GLN A 1 212 ? 14.304 -5.627 -5.081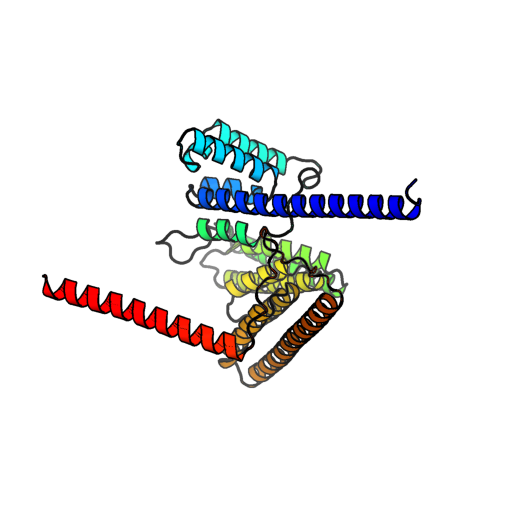 1.00 90.88 212 GLN A CA 1
ATOM 1722 C C . GLN A 1 212 ? 13.946 -4.212 -4.602 1.00 90.88 212 GLN A C 1
ATOM 1724 O O . GLN A 1 212 ? 13.939 -3.956 -3.400 1.00 90.88 212 GLN A O 1
ATOM 1729 N N . CYS A 1 213 ? 13.625 -3.306 -5.528 1.00 92.12 213 CYS A N 1
ATOM 1730 C CA . CYS A 1 213 ? 13.214 -1.941 -5.220 1.00 92.12 213 CYS A CA 1
ATOM 1731 C C . CYS A 1 213 ? 11.897 -1.913 -4.433 1.00 92.12 213 CYS A C 1
ATOM 1733 O O . CYS A 1 213 ? 11.831 -1.263 -3.394 1.00 92.12 213 CYS A O 1
ATOM 1735 N N . LEU A 1 214 ? 10.891 -2.679 -4.864 1.00 90.25 214 LEU A N 1
ATOM 1736 C CA . LEU A 1 214 ? 9.606 -2.828 -4.172 1.00 90.25 214 LEU A CA 1
ATOM 1737 C C . LEU A 1 214 ? 9.766 -3.417 -2.767 1.00 90.25 214 LEU A C 1
ATOM 1739 O O . LEU A 1 214 ? 9.172 -2.927 -1.812 1.00 90.25 214 LEU A O 1
ATOM 1743 N N . ASN A 1 215 ? 10.636 -4.411 -2.622 1.00 93.44 215 ASN A N 1
ATOM 1744 C CA . ASN A 1 215 ? 10.991 -4.992 -1.334 1.00 93.44 215 ASN A CA 1
ATOM 1745 C C . ASN A 1 215 ? 11.602 -3.957 -0.376 1.00 93.44 215 ASN A C 1
ATOM 1747 O O . ASN A 1 215 ? 11.198 -3.851 0.783 1.00 93.44 215 ASN A O 1
ATOM 1751 N N . ASN A 1 216 ? 12.553 -3.158 -0.856 1.00 93.75 216 ASN A N 1
ATOM 1752 C CA . ASN A 1 216 ? 13.158 -2.106 -0.045 1.00 93.75 216 ASN A CA 1
ATOM 1753 C C . ASN A 1 216 ? 12.182 -0.954 0.237 1.00 93.75 216 ASN A C 1
ATOM 1755 O O . ASN A 1 216 ? 12.191 -0.412 1.340 1.00 93.75 216 ASN A O 1
ATOM 1759 N N . LYS A 1 217 ? 11.306 -0.624 -0.720 1.00 90.88 217 LYS A N 1
ATOM 1760 C CA . LYS A 1 217 ? 10.204 0.332 -0.555 1.00 90.88 217 LYS A CA 1
ATOM 1761 C C . LYS A 1 217 ? 9.265 -0.104 0.563 1.00 90.88 217 LYS A C 1
ATOM 1763 O O . LYS A 1 217 ? 8.965 0.702 1.436 1.00 90.88 217 LYS A O 1
ATOM 1768 N N . ALA A 1 218 ? 8.842 -1.369 0.555 1.00 93.38 218 ALA A N 1
ATOM 1769 C CA . ALA A 1 218 ? 7.992 -1.932 1.596 1.00 93.38 218 ALA A CA 1
ATOM 1770 C C . ALA A 1 218 ? 8.673 -1.835 2.966 1.00 93.38 218 ALA A C 1
ATOM 1772 O O . ALA A 1 218 ? 8.064 -1.357 3.913 1.00 93.38 218 ALA A O 1
ATOM 1773 N N . ASN A 1 219 ? 9.961 -2.180 3.050 1.00 94.88 219 ASN A N 1
ATOM 1774 C CA . ASN A 1 219 ? 10.719 -2.069 4.296 1.00 94.88 219 ASN A CA 1
ATOM 1775 C C . ASN A 1 219 ? 10.810 -0.624 4.809 1.00 94.88 219 ASN A C 1
ATOM 1777 O O . ASN A 1 219 ? 10.558 -0.357 5.976 1.00 94.88 219 ASN A O 1
ATOM 1781 N N . ALA A 1 220 ? 11.152 0.321 3.930 1.00 90.06 220 ALA A N 1
ATOM 1782 C CA . ALA A 1 220 ? 11.238 1.732 4.293 1.00 90.06 220 ALA A CA 1
ATOM 1783 C C . ALA A 1 220 ? 9.874 2.285 4.733 1.00 90.06 220 ALA A C 1
ATOM 1785 O O . ALA A 1 220 ? 9.823 3.055 5.683 1.00 90.06 220 ALA A O 1
ATOM 1786 N N . ALA A 1 221 ? 8.784 1.855 4.087 1.00 87.25 221 ALA A N 1
ATOM 1787 C CA . ALA A 1 221 ? 7.419 2.218 4.454 1.00 87.25 221 ALA A CA 1
ATOM 1788 C C . ALA A 1 221 ? 7.003 1.665 5.829 1.00 87.25 221 ALA A C 1
ATOM 1790 O O . ALA A 1 221 ? 6.333 2.376 6.572 1.00 87.25 221 ALA A O 1
ATOM 1791 N N . LEU A 1 222 ? 7.436 0.451 6.194 1.00 91.81 222 LEU A N 1
ATOM 1792 C CA . LEU A 1 222 ? 7.232 -0.100 7.541 1.00 91.81 222 LEU A CA 1
ATOM 1793 C C . LEU A 1 222 ? 7.946 0.740 8.610 1.00 91.81 222 LEU A C 1
ATOM 1795 O O . LEU A 1 222 ? 7.368 0.998 9.655 1.00 91.81 222 LEU A O 1
ATOM 1799 N N . MET A 1 223 ? 9.165 1.218 8.334 1.00 91.81 223 MET A N 1
ATOM 1800 C CA . MET A 1 223 ? 9.938 2.036 9.286 1.00 91.81 223 MET A CA 1
ATOM 1801 C C . MET A 1 223 ? 9.356 3.438 9.532 1.00 91.81 223 MET A C 1
ATOM 1803 O O . MET A 1 223 ? 9.726 4.082 10.510 1.00 91.81 223 MET A O 1
ATOM 1807 N N . VAL A 1 224 ? 8.477 3.927 8.650 1.00 88.69 224 VAL A N 1
ATOM 1808 C CA . VAL A 1 224 ? 7.765 5.213 8.802 1.00 88.69 224 VAL A CA 1
ATOM 1809 C C . VAL A 1 224 ? 6.282 5.031 9.136 1.00 88.69 224 VAL A C 1
ATOM 1811 O O . VAL A 1 224 ? 5.495 5.956 8.944 1.00 88.69 224 VAL A O 1
ATOM 1814 N N . ASP A 1 225 ? 5.881 3.833 9.571 1.00 89.19 225 ASP A N 1
ATOM 1815 C CA . ASP A 1 225 ? 4.499 3.477 9.913 1.00 89.19 225 ASP A CA 1
ATOM 1816 C C . ASP A 1 225 ? 3.479 3.700 8.768 1.00 89.19 225 ASP A C 1
ATOM 1818 O O . ASP A 1 225 ? 2.273 3.832 8.985 1.00 89.19 225 ASP A O 1
ATOM 1822 N N . GLN A 1 226 ? 3.934 3.719 7.508 1.00 80.56 226 GLN A N 1
ATOM 1823 C CA . GLN A 1 226 ? 3.069 3.798 6.326 1.00 80.56 226 GLN A CA 1
ATOM 1824 C C . GLN A 1 226 ? 2.631 2.400 5.883 1.00 80.56 226 GLN A C 1
ATOM 1826 O O . GLN A 1 226 ? 2.999 1.904 4.813 1.00 80.56 226 GLN A O 1
ATOM 1831 N N . TRP A 1 227 ? 1.812 1.763 6.716 1.00 83.38 227 TRP A N 1
ATOM 1832 C CA . TRP A 1 227 ? 1.415 0.361 6.569 1.00 83.38 227 TRP A CA 1
ATOM 1833 C C . TRP A 1 227 ? 0.738 0.045 5.225 1.00 83.38 227 TRP A C 1
ATOM 1835 O O . TRP A 1 227 ? 1.036 -0.970 4.603 1.00 83.38 227 TRP A O 1
ATOM 1845 N N . GLN A 1 228 ? -0.119 0.936 4.718 1.00 81.31 228 GLN A N 1
ATOM 1846 C CA . GLN A 1 228 ? -0.803 0.757 3.425 1.00 81.31 228 GLN A CA 1
ATOM 1847 C C . GLN A 1 228 ? 0.177 0.784 2.245 1.00 81.31 228 GLN A C 1
ATOM 1849 O O . GLN A 1 228 ? 0.132 -0.066 1.353 1.00 81.31 228 GLN A O 1
ATOM 1854 N N . THR A 1 229 ? 1.118 1.733 2.259 1.00 77.69 229 THR A N 1
ATOM 1855 C CA . THR A 1 229 ? 2.183 1.824 1.252 1.00 77.69 229 THR A CA 1
ATOM 1856 C C . THR A 1 229 ? 3.064 0.576 1.279 1.00 77.69 229 THR A C 1
ATOM 1858 O O . THR A 1 229 ? 3.422 0.063 0.216 1.00 77.69 229 THR A O 1
ATOM 1861 N N . ALA A 1 230 ? 3.384 0.069 2.474 1.00 82.69 230 ALA A N 1
ATOM 1862 C CA . ALA A 1 230 ? 4.146 -1.162 2.645 1.00 82.69 230 ALA A CA 1
ATOM 1863 C C . ALA A 1 230 ? 3.403 -2.378 2.076 1.00 82.69 230 ALA A C 1
ATOM 1865 O O . ALA A 1 230 ? 3.988 -3.133 1.297 1.00 82.69 230 ALA A O 1
ATOM 1866 N N . LEU A 1 231 ? 2.110 -2.512 2.390 1.00 87.12 231 LEU A N 1
ATOM 1867 C CA . LEU A 1 231 ? 1.243 -3.578 1.888 1.00 87.12 231 LEU A CA 1
ATOM 1868 C C . LEU A 1 231 ? 1.204 -3.587 0.356 1.00 87.12 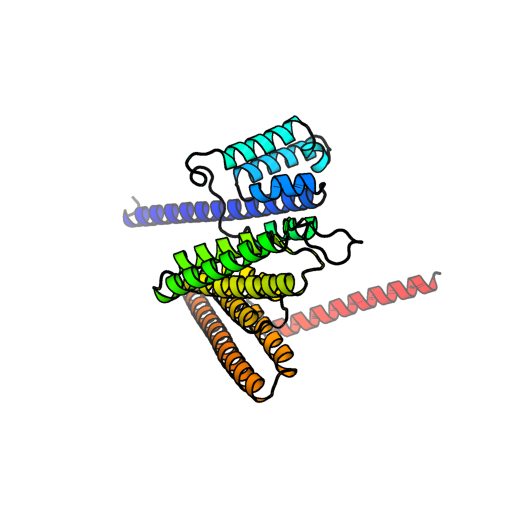231 LEU A C 1
ATOM 1870 O O . LEU A 1 231 ? 1.512 -4.598 -0.269 1.00 87.12 231 LEU A O 1
ATOM 1874 N N . ARG A 1 232 ? 0.946 -2.430 -0.264 1.00 84.44 232 ARG A N 1
ATOM 1875 C CA . ARG A 1 232 ? 0.911 -2.300 -1.729 1.00 84.44 232 ARG A CA 1
ATOM 1876 C C . ARG A 1 232 ? 2.247 -2.617 -2.392 1.00 84.44 232 ARG A C 1
ATOM 1878 O O . ARG A 1 232 ? 2.271 -3.213 -3.470 1.00 84.44 232 ARG A O 1
ATOM 1885 N N . ALA A 1 233 ? 3.354 -2.189 -1.788 1.00 81.50 233 ALA A N 1
ATOM 1886 C CA . ALA A 1 233 ? 4.689 -2.463 -2.308 1.00 81.50 233 ALA A CA 1
ATOM 1887 C C . ALA A 1 233 ? 5.023 -3.961 -2.217 1.00 81.50 233 ALA A C 1
ATOM 1889 O O . ALA A 1 233 ? 5.570 -4.516 -3.169 1.00 81.50 233 ALA A O 1
ATOM 1890 N N . ALA A 1 234 ? 4.631 -4.619 -1.122 1.00 85.31 234 ALA A N 1
ATOM 1891 C CA . ALA A 1 234 ? 4.767 -6.060 -0.955 1.00 85.31 234 ALA A CA 1
ATOM 1892 C C . ALA A 1 234 ? 3.896 -6.839 -1.956 1.00 85.31 234 ALA A C 1
ATOM 1894 O O . ALA A 1 234 ? 4.415 -7.697 -2.663 1.00 85.31 234 ALA A O 1
ATOM 1895 N N . ASP A 1 235 ? 2.618 -6.482 -2.120 1.00 86.38 235 ASP A N 1
ATOM 1896 C CA . ASP A 1 235 ? 1.736 -7.111 -3.115 1.00 86.38 235 ASP A CA 1
ATOM 1897 C C . ASP A 1 235 ? 2.263 -6.933 -4.547 1.00 86.38 235 ASP A C 1
ATOM 1899 O O . ASP A 1 235 ? 2.259 -7.868 -5.346 1.00 86.38 235 ASP A O 1
ATOM 1903 N N . SER A 1 236 ? 2.793 -5.751 -4.873 1.00 82.69 236 SER A N 1
ATOM 1904 C CA . SER A 1 236 ? 3.425 -5.499 -6.175 1.00 82.69 236 SER A CA 1
ATOM 1905 C C . SER A 1 236 ? 4.675 -6.360 -6.386 1.00 82.69 236 SER A C 1
ATOM 1907 O O . SER A 1 236 ? 4.927 -6.816 -7.500 1.00 82.69 236 SER A O 1
ATOM 1909 N N . ALA A 1 237 ? 5.458 -6.615 -5.331 1.00 83.94 237 ALA A N 1
ATOM 1910 C CA . ALA A 1 237 ? 6.610 -7.511 -5.412 1.00 83.94 237 ALA A CA 1
ATOM 1911 C C . ALA A 1 237 ? 6.173 -8.967 -5.646 1.00 83.94 237 ALA A C 1
ATOM 1913 O O . ALA A 1 237 ? 6.778 -9.652 -6.474 1.00 83.94 237 ALA A O 1
ATOM 1914 N N . LEU A 1 238 ? 5.086 -9.402 -5.000 1.00 84.12 238 LEU A N 1
ATOM 1915 C CA . LEU A 1 238 ? 4.512 -10.742 -5.161 1.00 84.12 238 LEU A CA 1
ATOM 1916 C C . LEU A 1 238 ? 3.944 -10.982 -6.565 1.00 84.12 238 LEU A C 1
ATOM 1918 O O . LEU A 1 238 ? 4.073 -12.080 -7.101 1.00 84.12 238 LEU A O 1
ATOM 1922 N N . LYS A 1 239 ? 3.408 -9.947 -7.223 1.00 83.75 239 LYS A N 1
ATOM 1923 C CA . LYS A 1 239 ? 3.014 -10.026 -8.643 1.00 83.75 239 LYS A CA 1
ATOM 1924 C C . LYS A 1 239 ? 4.194 -10.312 -9.578 1.00 83.75 239 LYS A C 1
ATOM 1926 O O . LYS A 1 239 ? 4.016 -10.937 -10.620 1.00 83.75 239 LYS A O 1
ATOM 1931 N N . LEU A 1 240 ? 5.399 -9.847 -9.235 1.00 76.81 240 LEU A N 1
ATOM 1932 C CA . LEU A 1 240 ? 6.610 -10.121 -10.019 1.00 76.81 240 LEU A CA 1
ATOM 1933 C C . LEU A 1 240 ? 7.198 -11.500 -9.713 1.00 76.81 240 LEU A C 1
ATOM 1935 O O . LEU A 1 240 ? 7.789 -12.124 -10.598 1.00 76.81 240 LEU A O 1
ATOM 1939 N N . LYS A 1 241 ? 7.097 -11.934 -8.456 1.00 76.00 241 LYS A N 1
ATOM 1940 C CA . LYS A 1 241 ? 7.570 -13.228 -7.975 1.00 76.00 241 LYS A CA 1
ATOM 1941 C C . LYS A 1 241 ? 6.697 -13.668 -6.797 1.00 76.00 241 LYS A C 1
ATOM 1943 O O . LYS A 1 241 ? 6.839 -13.124 -5.706 1.00 76.00 241 LYS A O 1
ATOM 1948 N N . MET A 1 242 ? 5.835 -14.657 -7.026 1.00 76.12 242 MET A N 1
ATOM 1949 C CA . MET A 1 242 ? 4.864 -15.124 -6.026 1.00 76.12 242 MET A CA 1
ATOM 1950 C C . MET A 1 242 ? 5.538 -15.765 -4.804 1.00 76.12 242 MET A C 1
ATOM 1952 O O . MET A 1 242 ? 5.045 -15.634 -3.694 1.00 76.12 242 MET A O 1
ATOM 1956 N N . ASP A 1 243 ? 6.696 -16.391 -5.004 1.00 77.38 243 ASP A N 1
ATOM 1957 C CA . ASP A 1 243 ? 7.528 -17.053 -3.996 1.00 77.38 243 ASP A CA 1
ATOM 1958 C C . ASP A 1 243 ? 8.635 -16.125 -3.441 1.00 77.38 243 ASP A C 1
ATOM 1960 O O . ASP A 1 243 ? 9.765 -16.548 -3.185 1.00 77.38 243 ASP A O 1
ATOM 1964 N N . ASP A 1 244 ? 8.374 -14.816 -3.321 1.00 82.38 244 ASP A N 1
ATOM 1965 C CA . ASP A 1 244 ? 9.293 -13.896 -2.635 1.00 82.38 244 ASP A CA 1
ATOM 1966 C C . ASP A 1 244 ? 8.985 -13.837 -1.133 1.00 82.38 244 ASP A C 1
ATOM 1968 O O . ASP A 1 244 ? 8.179 -13.033 -0.665 1.00 82.38 244 ASP A O 1
ATOM 1972 N N . GLU A 1 245 ? 9.691 -14.675 -0.378 1.00 84.25 245 GLU A N 1
ATOM 1973 C CA . GLU A 1 245 ? 9.647 -14.764 1.085 1.00 84.25 245 GLU A CA 1
ATOM 1974 C C . GLU A 1 245 ? 9.722 -13.385 1.768 1.00 84.25 245 GLU A C 1
ATOM 1976 O O . GLU A 1 245 ? 8.911 -13.052 2.633 1.00 84.25 245 GLU A O 1
ATOM 1981 N N . LYS A 1 246 ? 10.633 -12.509 1.317 1.00 87.88 246 LYS A N 1
ATOM 1982 C CA . LYS A 1 246 ? 10.802 -11.176 1.915 1.00 87.88 246 LYS A CA 1
ATOM 1983 C C . LYS A 1 246 ? 9.602 -10.269 1.665 1.00 87.88 246 LYS A C 1
ATOM 1985 O O . LYS A 1 246 ? 9.362 -9.357 2.454 1.00 87.88 246 LYS A O 1
ATOM 1990 N N . ALA A 1 247 ? 8.893 -10.453 0.554 1.00 89.12 247 ALA A N 1
ATOM 1991 C CA . ALA A 1 247 ? 7.676 -9.704 0.275 1.00 89.12 247 ALA A CA 1
ATOM 1992 C C . ALA A 1 247 ? 6.516 -10.222 1.137 1.00 89.12 247 ALA A C 1
ATOM 1994 O O . ALA A 1 247 ? 5.787 -9.409 1.704 1.00 89.12 247 ALA A O 1
ATOM 1995 N N . LEU A 1 248 ? 6.398 -11.543 1.318 1.00 89.44 248 LEU A N 1
ATOM 1996 C CA . LEU A 1 248 ? 5.387 -12.158 2.187 1.00 89.44 248 LEU A CA 1
ATOM 1997 C C . LEU A 1 248 ? 5.538 -11.720 3.651 1.00 89.44 248 LEU A C 1
ATOM 1999 O O . LEU A 1 248 ? 4.570 -11.260 4.255 1.00 89.44 248 LEU A O 1
ATOM 2003 N N . PHE A 1 249 ? 6.756 -11.750 4.203 1.00 90.00 249 PHE A N 1
ATOM 2004 C CA . PHE A 1 249 ? 6.997 -11.272 5.570 1.00 90.00 249 PHE A CA 1
ATOM 2005 C C . PHE A 1 249 ? 6.648 -9.790 5.739 1.00 90.00 249 PHE A C 1
ATOM 2007 O O . PHE A 1 249 ? 5.976 -9.411 6.698 1.00 90.00 249 PHE A O 1
ATOM 2014 N N . ARG A 1 250 ? 7.036 -8.940 4.780 1.00 92.69 250 ARG A N 1
ATOM 2015 C CA . ARG A 1 250 ? 6.698 -7.507 4.825 1.00 92.69 250 ARG A CA 1
ATOM 2016 C C . ARG A 1 250 ? 5.202 -7.256 4.687 1.00 92.69 250 ARG A C 1
ATOM 2018 O O . ARG A 1 250 ? 4.689 -6.332 5.313 1.00 92.69 250 ARG A O 1
ATOM 2025 N N . LYS A 1 251 ? 4.497 -8.076 3.904 1.00 91.44 251 LYS A N 1
ATOM 2026 C CA . LYS A 1 251 ? 3.035 -8.051 3.806 1.00 91.44 251 LYS A CA 1
ATOM 2027 C C . LYS A 1 251 ? 2.389 -8.388 5.149 1.00 91.44 251 LYS A C 1
ATOM 2029 O O . LYS A 1 251 ? 1.523 -7.640 5.594 1.00 91.44 251 LYS A O 1
ATOM 2034 N N . ALA A 1 252 ? 2.842 -9.448 5.821 1.00 91.81 252 ALA A N 1
ATOM 2035 C CA . ALA A 1 252 ? 2.347 -9.816 7.147 1.00 91.81 252 ALA A CA 1
ATOM 2036 C C . ALA A 1 252 ? 2.583 -8.695 8.180 1.00 91.81 252 ALA A C 1
ATOM 2038 O O . ALA A 1 252 ? 1.659 -8.315 8.897 1.00 91.81 252 ALA A O 1
ATOM 2039 N N . GLN A 1 253 ? 3.777 -8.090 8.191 1.00 90.69 253 GLN A N 1
ATOM 2040 C CA . GLN A 1 253 ? 4.096 -6.944 9.057 1.00 90.69 253 GLN A CA 1
ATOM 2041 C C . GLN A 1 253 ? 3.225 -5.715 8.759 1.00 90.69 253 GLN A C 1
ATOM 2043 O O . GLN A 1 253 ? 2.757 -5.041 9.675 1.00 90.69 253 GLN A O 1
ATOM 2048 N N . ALA A 1 254 ? 2.967 -5.426 7.482 1.00 89.88 254 ALA A N 1
ATOM 2049 C CA . ALA A 1 254 ? 2.095 -4.326 7.086 1.00 89.88 254 ALA A CA 1
ATOM 2050 C C . ALA A 1 254 ? 0.639 -4.556 7.530 1.00 89.88 254 ALA A C 1
ATOM 2052 O O . ALA A 1 254 ? -0.009 -3.636 8.028 1.00 89.88 254 ALA A O 1
ATOM 2053 N N . LEU A 1 255 ? 0.128 -5.783 7.391 1.00 88.31 255 LEU A N 1
ATOM 2054 C CA . LEU A 1 255 ? -1.217 -6.161 7.841 1.00 88.31 255 LEU A CA 1
ATOM 2055 C C . LEU A 1 255 ? -1.362 -6.069 9.362 1.00 88.31 255 LEU A C 1
ATOM 2057 O O . LEU A 1 255 ? -2.387 -5.598 9.856 1.00 88.31 255 LEU A O 1
ATOM 2061 N N . GLU A 1 256 ? -0.324 -6.447 10.103 1.00 88.31 256 GLU A N 1
ATOM 2062 C CA . GLU A 1 256 ? -0.271 -6.264 11.551 1.00 88.31 256 GLU A CA 1
ATOM 2063 C C . GLU A 1 256 ? -0.326 -4.789 11.953 1.00 88.31 256 GLU A C 1
ATOM 2065 O O . GLU A 1 256 ? -1.130 -4.430 12.813 1.00 88.31 256 GLU A O 1
ATOM 2070 N N . GLY A 1 257 ? 0.456 -3.925 11.297 1.00 84.44 257 GLY A N 1
ATOM 2071 C CA . GLY A 1 257 ? 0.415 -2.477 11.524 1.00 84.44 257 GLY A CA 1
ATOM 2072 C C . GLY A 1 257 ? -0.963 -1.858 11.245 1.00 84.44 257 GLY A C 1
ATOM 2073 O O . GLY A 1 257 ? -1.364 -0.897 11.900 1.00 84.44 257 GLY A O 1
ATOM 2074 N N . LEU A 1 258 ? -1.740 -2.461 10.337 1.00 83.88 258 LEU A N 1
ATOM 2075 C CA . LEU A 1 258 ? -3.137 -2.101 10.059 1.00 83.88 258 LEU A CA 1
ATOM 2076 C C . LEU A 1 258 ? -4.153 -2.704 11.045 1.00 83.88 258 LEU A C 1
ATOM 2078 O O . LEU A 1 258 ? -5.348 -2.423 10.936 1.00 83.88 258 LEU A O 1
ATOM 2082 N N . GLY A 1 259 ? -3.718 -3.544 11.985 1.00 83.06 259 GLY A N 1
ATOM 2083 C CA . GLY A 1 259 ? -4.592 -4.264 12.914 1.00 83.06 259 GLY A CA 1
ATOM 2084 C C . GLY A 1 259 ? -5.366 -5.427 12.282 1.00 83.06 259 GLY A C 1
ATOM 2085 O O . GLY A 1 259 ? -6.316 -5.922 12.885 1.00 83.06 259 GLY A O 1
ATOM 2086 N N . ARG A 1 260 ? -4.979 -5.876 11.081 1.00 84.94 260 ARG A N 1
ATOM 2087 C CA . ARG A 1 260 ? -5.578 -7.012 10.356 1.00 84.94 260 ARG A CA 1
ATOM 2088 C C . ARG A 1 260 ? -4.820 -8.302 10.692 1.00 84.94 260 ARG A C 1
ATOM 2090 O O . ARG A 1 260 ? -4.210 -8.923 9.825 1.00 84.94 260 ARG A O 1
ATOM 2097 N N . THR A 1 261 ? -4.829 -8.689 11.967 1.00 85.69 261 THR A N 1
ATOM 2098 C CA . THR A 1 261 ? -4.030 -9.817 12.486 1.00 85.69 261 THR A CA 1
ATOM 2099 C C . THR A 1 261 ? -4.430 -11.169 11.895 1.00 85.69 261 THR A C 1
ATOM 2101 O O . THR A 1 261 ? -3.550 -11.963 11.575 1.00 85.69 261 THR A O 1
ATOM 2104 N N . GLU A 1 262 ? -5.725 -11.413 11.670 1.00 85.38 262 GLU A N 1
ATOM 2105 C CA . GLU A 1 262 ? -6.215 -12.654 11.043 1.00 85.38 262 GLU A CA 1
ATOM 2106 C C . GLU A 1 262 ? -5.659 -12.837 9.622 1.00 85.38 262 GLU A C 1
ATOM 2108 O O . GLU A 1 262 ? -5.239 -13.929 9.244 1.00 85.38 262 GLU A O 1
ATOM 2113 N N . GLU A 1 263 ? -5.597 -11.758 8.843 1.00 87.56 263 GLU A N 1
ATOM 2114 C CA . GLU A 1 263 ? -5.049 -11.798 7.485 1.00 87.56 263 GLU A CA 1
ATOM 2115 C C . GLU A 1 263 ? -3.527 -11.936 7.488 1.00 87.56 263 GLU A C 1
ATOM 2117 O O . GLU A 1 263 ? -2.976 -12.645 6.649 1.00 87.56 263 GLU A O 1
ATOM 2122 N N . ALA A 1 264 ? -2.841 -11.313 8.452 1.00 86.31 264 ALA A N 1
ATOM 2123 C CA . ALA A 1 264 ? -1.404 -11.498 8.636 1.00 86.31 264 ALA A CA 1
ATOM 2124 C C . ALA A 1 264 ? -1.058 -12.966 8.944 1.00 86.31 264 ALA A C 1
ATOM 2126 O O . ALA A 1 264 ? -0.091 -13.491 8.396 1.00 86.31 264 ALA A O 1
ATOM 2127 N N . LEU A 1 265 ? -1.867 -13.646 9.768 1.00 88.62 265 LEU A N 1
ATOM 2128 C CA . LEU A 1 265 ? -1.719 -15.081 10.029 1.00 88.62 265 LEU A CA 1
ATOM 2129 C C . LEU A 1 265 ? -1.922 -15.914 8.759 1.00 88.62 265 LEU A C 1
ATOM 2131 O O . LEU A 1 265 ? -1.111 -16.799 8.506 1.00 88.62 265 LEU A O 1
ATOM 2135 N N . GLY A 1 266 ? -2.931 -15.588 7.944 1.00 88.62 266 GLY A N 1
ATOM 2136 C CA . GLY A 1 266 ? -3.164 -16.262 6.663 1.00 88.62 266 GLY A CA 1
ATOM 2137 C C . GLY A 1 266 ? -1.986 -16.125 5.693 1.00 88.62 266 GLY A C 1
ATOM 2138 O O . GLY A 1 266 ? -1.564 -17.109 5.099 1.00 88.62 266 GLY A O 1
ATOM 2139 N N . VAL A 1 267 ? -1.375 -14.939 5.599 1.00 86.81 267 VAL A N 1
ATOM 2140 C CA . VAL A 1 267 ? -0.163 -14.739 4.779 1.00 86.81 267 VAL A CA 1
ATOM 2141 C C . VAL A 1 267 ? 1.013 -15.564 5.306 1.00 86.81 267 VAL A C 1
ATOM 2143 O O . VAL A 1 267 ? 1.796 -16.095 4.527 1.00 86.81 267 VAL A O 1
ATOM 2146 N N . LEU A 1 268 ? 1.149 -15.700 6.625 1.00 87.00 268 LEU A N 1
ATOM 2147 C CA . LEU A 1 268 ? 2.17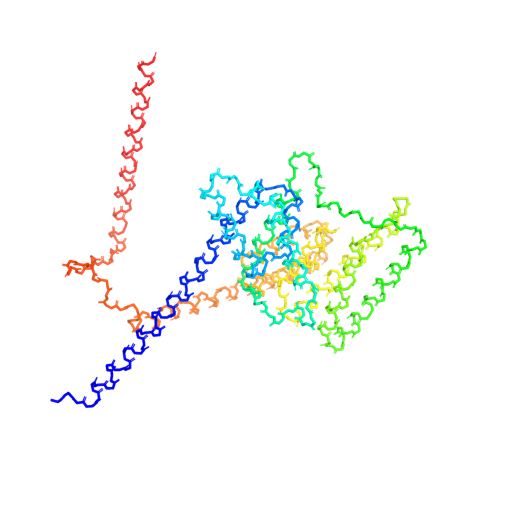8 -16.553 7.216 1.00 87.00 268 LEU A CA 1
ATOM 2148 C C . LEU A 1 268 ? 1.892 -18.051 7.010 1.00 87.00 268 LEU A C 1
ATOM 2150 O O . LEU A 1 268 ? 2.835 -18.830 6.947 1.00 87.00 268 LEU A O 1
ATOM 2154 N N . ASP A 1 269 ? 0.628 -18.472 6.902 1.00 87.75 269 ASP A N 1
ATOM 2155 C CA . ASP A 1 269 ? 0.269 -19.833 6.475 1.00 87.75 269 ASP A CA 1
ATOM 2156 C C . ASP A 1 269 ? 0.706 -20.078 5.013 1.00 87.75 269 ASP A C 1
ATOM 2158 O O . ASP A 1 269 ? 1.310 -21.108 4.727 1.00 87.75 269 ASP A O 1
ATOM 2162 N N . GLU A 1 270 ? 0.519 -19.104 4.111 1.00 83.94 270 GLU A N 1
ATOM 2163 C CA . GLU A 1 270 ? 1.004 -19.190 2.718 1.00 83.94 270 GLU A CA 1
ATOM 2164 C C . GLU A 1 270 ? 2.538 -19.335 2.638 1.00 83.94 270 GLU A C 1
ATOM 2166 O O . GLU A 1 270 ? 3.053 -20.081 1.803 1.00 83.94 270 GLU A O 1
ATOM 2171 N N . VAL A 1 271 ? 3.288 -18.661 3.522 1.00 82.94 271 VAL A N 1
ATOM 2172 C CA . VAL A 1 271 ? 4.755 -18.812 3.605 1.00 82.94 271 VAL A CA 1
ATOM 2173 C C . VAL A 1 271 ? 5.145 -20.247 3.968 1.00 82.94 271 VAL A C 1
ATOM 2175 O O . VAL A 1 271 ? 6.091 -20.776 3.387 1.00 82.94 271 VAL A O 1
ATOM 2178 N N . GLU A 1 272 ? 4.428 -20.890 4.896 1.00 82.94 272 GLU A N 1
ATOM 2179 C CA . GLU A 1 272 ? 4.699 -22.285 5.277 1.00 82.94 272 GLU A CA 1
ATOM 2180 C C . GLU A 1 272 ? 4.451 -23.251 4.115 1.00 82.94 272 GLU A C 1
ATOM 2182 O O . GLU A 1 272 ? 5.236 -24.181 3.919 1.00 82.94 272 GLU A O 1
ATOM 2187 N N . GLU A 1 273 ? 3.399 -23.019 3.322 1.00 82.56 273 GLU A N 1
ATOM 2188 C CA . GLU A 1 273 ? 3.111 -23.825 2.132 1.00 82.56 273 GLU A CA 1
ATOM 2189 C C . GLU A 1 273 ? 4.228 -23.703 1.088 1.00 82.56 273 GLU A C 1
ATOM 2191 O O . GLU A 1 273 ? 4.716 -24.716 0.589 1.00 82.56 273 GLU A O 1
ATOM 2196 N N . ILE A 1 274 ? 4.693 -22.479 0.810 1.00 78.12 274 ILE A N 1
ATOM 2197 C CA . ILE A 1 274 ? 5.778 -22.225 -0.153 1.00 78.12 274 ILE A CA 1
ATOM 2198 C C . ILE A 1 274 ? 7.112 -22.798 0.348 1.00 78.12 274 ILE A C 1
ATOM 2200 O O . ILE A 1 274 ? 7.891 -23.345 -0.434 1.00 78.12 274 ILE A O 1
ATOM 2204 N N . ALA A 1 275 ? 7.382 -22.711 1.653 1.00 73.00 275 ALA A N 1
ATOM 2205 C CA . ALA A 1 275 ? 8.598 -23.254 2.253 1.00 73.00 275 ALA A CA 1
ATOM 2206 C C . ALA A 1 275 ? 8.670 -24.790 2.181 1.00 73.00 275 ALA A C 1
ATOM 2208 O O . ALA A 1 275 ? 9.767 -25.350 2.244 1.00 73.00 275 ALA A O 1
ATOM 2209 N N . GLY A 1 276 ? 7.535 -25.479 2.011 1.00 73.19 276 GLY A N 1
ATOM 2210 C CA . GLY A 1 276 ? 7.475 -26.934 1.853 1.00 73.19 276 GLY A CA 1
ATOM 2211 C C . GLY A 1 276 ? 8.289 -27.471 0.670 1.00 73.19 276 GLY A C 1
ATOM 2212 O O . GLY A 1 276 ? 8.821 -28.579 0.763 1.00 73.19 276 GLY A O 1
ATOM 2213 N N . ASP A 1 277 ? 8.450 -26.666 -0.383 1.00 70.69 277 ASP A N 1
ATOM 2214 C CA . ASP A 1 277 ? 9.164 -27.023 -1.616 1.00 70.69 277 ASP A CA 1
ATOM 2215 C C . ASP A 1 277 ? 10.650 -26.590 -1.623 1.00 70.69 277 ASP A C 1
ATOM 2217 O O . ASP A 1 277 ? 11.348 -26.788 -2.622 1.00 70.69 277 ASP A O 1
ATOM 2221 N N . MET A 1 278 ? 11.154 -25.991 -0.534 1.00 74.69 278 MET A N 1
ATOM 2222 C CA . MET A 1 278 ? 12.520 -25.451 -0.442 1.00 74.69 278 MET A CA 1
ATOM 2223 C C . MET A 1 278 ? 13.527 -26.398 0.229 1.00 74.69 278 MET A C 1
ATOM 2225 O O . MET A 1 278 ? 13.162 -27.384 0.871 1.00 74.69 278 MET A O 1
ATOM 2229 N N . ASP A 1 279 ? 14.819 -26.076 0.086 1.00 77.38 279 ASP A N 1
ATOM 2230 C CA . ASP A 1 279 ? 15.924 -26.802 0.721 1.00 77.38 279 ASP A CA 1
ATOM 2231 C C . ASP A 1 279 ? 15.740 -26.889 2.247 1.00 77.38 279 ASP A C 1
ATOM 2233 O O . ASP A 1 279 ? 15.349 -25.922 2.901 1.00 77.38 279 ASP A O 1
ATOM 2237 N N . GLU A 1 280 ? 16.058 -28.051 2.822 1.00 77.00 280 GLU A N 1
ATOM 2238 C CA . GLU A 1 280 ? 15.705 -28.419 4.201 1.00 77.00 280 GLU A CA 1
ATOM 2239 C C . GLU A 1 280 ? 16.227 -27.439 5.269 1.00 77.00 280 GLU A C 1
ATOM 2241 O O . GLU A 1 280 ? 15.485 -27.098 6.188 1.00 77.00 280 GLU A O 1
ATOM 2246 N N . GLU A 1 281 ? 17.453 -26.932 5.108 1.00 75.56 281 GLU A N 1
ATOM 2247 C CA . GLU A 1 281 ? 18.089 -25.977 6.032 1.00 75.56 281 GLU A CA 1
ATOM 2248 C C . GLU A 1 281 ? 17.456 -24.574 5.949 1.00 75.56 281 GLU A C 1
ATOM 2250 O O . GLU A 1 281 ? 17.198 -23.938 6.968 1.00 75.56 281 GLU A O 1
ATOM 2255 N N . PHE A 1 282 ? 17.123 -24.113 4.738 1.00 73.75 282 PHE A N 1
ATOM 2256 C CA . PHE A 1 282 ? 16.425 -22.837 4.534 1.00 73.75 282 PHE A CA 1
ATOM 2257 C C . PHE A 1 282 ? 14.972 -22.901 5.007 1.00 73.75 282 PHE A C 1
ATOM 2259 O O . PHE A 1 282 ? 14.459 -21.942 5.581 1.00 73.75 282 PHE A O 1
ATOM 2266 N N . ARG A 1 283 ? 14.312 -24.042 4.798 1.00 79.69 283 ARG A N 1
ATOM 2267 C CA . ARG A 1 283 ? 12.949 -24.286 5.266 1.00 79.69 283 ARG A CA 1
ATOM 2268 C C . ARG A 1 283 ? 12.858 -24.185 6.785 1.00 79.69 283 ARG A C 1
ATOM 2270 O O . ARG A 1 283 ? 11.939 -23.544 7.277 1.00 79.69 283 ARG A O 1
ATOM 2277 N N . GLU A 1 284 ? 13.777 -24.805 7.523 1.00 82.38 284 GLU A N 1
ATOM 2278 C CA . GLU A 1 284 ? 13.741 -24.785 8.992 1.00 82.38 284 GLU A CA 1
ATOM 2279 C C . GLU A 1 284 ? 13.854 -23.357 9.540 1.00 82.38 284 GLU A C 1
ATOM 2281 O O . GLU A 1 284 ? 13.023 -22.955 10.351 1.00 82.38 284 GLU A O 1
ATOM 2286 N N . GLN A 1 285 ? 14.780 -22.555 9.002 1.00 82.19 285 GLN A N 1
ATOM 2287 C CA . GLN A 1 285 ? 14.934 -21.154 9.396 1.00 82.19 285 GLN A CA 1
ATOM 2288 C C . GLN A 1 285 ? 13.654 -20.334 9.163 1.00 82.19 285 GLN A C 1
ATOM 2290 O O . GLN A 1 285 ? 13.208 -19.604 10.044 1.00 82.19 285 GLN A O 1
ATOM 2295 N N . ILE A 1 286 ? 13.033 -20.479 7.992 1.00 82.00 286 ILE A N 1
ATOM 2296 C CA . ILE A 1 286 ? 11.823 -19.723 7.638 1.00 82.00 286 ILE A CA 1
ATOM 2297 C C . ILE A 1 286 ? 10.634 -20.154 8.491 1.00 82.00 286 ILE A C 1
ATOM 2299 O O . ILE A 1 286 ? 9.845 -19.316 8.920 1.00 82.00 286 ILE A O 1
ATOM 2303 N N . LEU A 1 287 ? 10.493 -21.454 8.756 1.00 84.19 287 LEU A N 1
ATOM 2304 C CA . LEU A 1 287 ? 9.420 -21.968 9.605 1.00 84.19 287 LEU A CA 1
ATOM 2305 C C . LEU A 1 287 ? 9.573 -21.519 11.061 1.00 84.19 287 LEU A C 1
ATOM 2307 O O . LEU A 1 287 ? 8.560 -21.296 11.728 1.00 84.19 287 LEU A O 1
ATOM 2311 N N . ASP A 1 288 ? 10.801 -21.374 11.555 1.00 86.06 288 ASP A N 1
ATOM 2312 C CA . ASP A 1 288 ? 11.059 -20.817 12.882 1.00 86.06 288 ASP A CA 1
ATOM 2313 C C . ASP A 1 288 ? 10.675 -19.331 12.947 1.00 86.06 288 ASP A C 1
ATOM 2315 O O . ASP A 1 288 ? 9.901 -18.953 13.832 1.00 86.06 288 ASP A O 1
ATOM 2319 N N . ASP A 1 289 ? 11.081 -18.526 11.959 1.00 84.00 289 ASP A N 1
ATOM 2320 C CA . ASP A 1 289 ? 10.705 -17.106 11.857 1.00 84.00 289 ASP A CA 1
ATOM 2321 C C . ASP A 1 289 ? 9.175 -16.929 11.741 1.00 84.00 289 ASP A C 1
ATOM 2323 O O . ASP A 1 289 ? 8.567 -16.072 12.395 1.00 84.00 289 ASP A O 1
ATOM 2327 N N . VAL A 1 290 ? 8.510 -17.772 10.941 1.00 86.69 290 VAL A N 1
ATOM 2328 C CA . VAL A 1 290 ? 7.045 -17.780 10.816 1.00 86.69 290 VAL A CA 1
ATOM 2329 C C . VAL A 1 290 ? 6.382 -18.150 12.142 1.00 86.69 290 VAL A C 1
ATOM 2331 O O . VAL A 1 290 ? 5.404 -17.510 12.544 1.00 86.69 290 VAL A O 1
ATOM 2334 N N . ARG A 1 291 ? 6.889 -19.172 12.837 1.00 87.94 291 ARG A N 1
ATOM 2335 C CA . ARG A 1 291 ? 6.334 -19.624 14.116 1.00 87.94 291 ARG A CA 1
ATOM 2336 C C . ARG A 1 291 ? 6.435 -18.535 15.172 1.00 87.94 291 ARG A C 1
ATOM 2338 O O . ARG A 1 291 ? 5.426 -18.255 15.823 1.00 87.94 291 ARG A O 1
ATOM 2345 N N . GLU A 1 292 ? 7.603 -17.909 15.303 1.00 87.94 292 GLU A N 1
ATOM 2346 C CA . GLU A 1 292 ? 7.816 -16.776 16.206 1.00 87.94 292 GLU A CA 1
ATOM 2347 C C . GLU A 1 292 ? 6.803 -15.669 15.902 1.00 87.94 292 GLU A C 1
ATOM 2349 O O . GLU A 1 292 ? 6.038 -15.258 16.781 1.00 87.94 292 GLU A O 1
ATOM 2354 N N . ARG A 1 293 ? 6.677 -15.275 14.628 1.00 85.62 293 ARG A N 1
ATOM 2355 C CA . ARG A 1 293 ? 5.760 -14.196 14.253 1.00 85.62 293 ARG A CA 1
ATOM 2356 C C . ARG A 1 293 ? 4.290 -14.544 14.492 1.00 85.62 293 ARG A C 1
ATOM 2358 O O . ARG A 1 293 ? 3.520 -13.704 14.964 1.00 85.62 293 ARG A O 1
ATOM 2365 N N . LYS A 1 294 ? 3.875 -15.787 14.226 1.00 88.75 294 LYS A N 1
ATOM 2366 C CA . LYS A 1 294 ? 2.513 -16.265 14.527 1.00 88.75 294 LYS A CA 1
ATOM 2367 C C . LYS A 1 294 ? 2.221 -16.243 16.027 1.00 88.75 294 LYS A C 1
ATOM 2369 O O . LYS A 1 294 ? 1.089 -15.953 16.423 1.00 88.75 294 LYS A O 1
ATOM 2374 N N . GLU A 1 295 ? 3.194 -16.578 16.871 1.00 88.94 295 GLU A N 1
ATOM 2375 C CA . GLU A 1 295 ? 3.036 -16.525 18.326 1.00 88.94 295 GLU A CA 1
ATOM 2376 C C . GLU A 1 295 ? 2.866 -15.089 18.830 1.00 88.94 295 GLU A C 1
ATOM 2378 O O . GLU A 1 295 ? 1.967 -14.835 19.642 1.00 88.94 295 GLU A O 1
ATOM 2383 N N . GLU A 1 296 ? 3.647 -14.148 18.299 1.00 87.25 296 GLU A N 1
ATOM 2384 C CA . GLU A 1 296 ? 3.519 -12.720 18.599 1.00 87.25 296 GLU A CA 1
ATOM 2385 C C . GLU A 1 296 ? 2.140 -12.175 18.211 1.00 87.25 296 GLU A C 1
ATOM 2387 O O . GLU A 1 296 ? 1.451 -11.576 19.044 1.00 87.25 296 GLU A O 1
ATOM 2392 N N . LEU A 1 297 ? 1.675 -12.464 16.992 1.00 86.12 297 LEU A N 1
ATOM 2393 C CA . LEU A 1 297 ? 0.351 -12.054 16.514 1.00 86.12 297 LEU A CA 1
ATOM 2394 C C . LEU A 1 297 ? -0.775 -12.608 17.400 1.00 86.12 297 LEU A C 1
ATOM 2396 O O . LEU A 1 297 ? -1.659 -11.868 17.844 1.00 86.12 297 LEU A O 1
ATOM 2400 N N . LYS A 1 298 ? -0.706 -13.895 17.761 1.00 88.19 298 LYS A N 1
ATOM 2401 C CA . LYS A 1 298 ? -1.669 -14.518 18.687 1.00 88.19 298 LYS A CA 1
ATOM 2402 C C . LYS A 1 298 ? -1.609 -13.896 20.084 1.00 88.19 298 LYS A C 1
ATOM 2404 O O . LYS A 1 298 ? -2.627 -13.835 20.780 1.00 88.19 298 LYS A O 1
ATOM 2409 N N . ALA A 1 299 ? -0.438 -13.457 20.542 1.00 87.62 299 ALA A N 1
ATOM 2410 C CA . ALA A 1 299 ? -0.298 -12.769 21.821 1.00 87.62 299 ALA A CA 1
ATOM 2411 C C . ALA A 1 299 ? -0.952 -11.379 21.792 1.00 87.62 299 ALA A C 1
ATOM 2413 O O . ALA A 1 299 ? -1.644 -11.023 22.754 1.00 87.62 299 ALA A O 1
ATOM 2414 N N . ILE A 1 300 ? -0.800 -10.639 20.689 1.00 83.94 300 ILE A N 1
ATOM 2415 C CA . ILE A 1 300 ? -1.460 -9.348 20.457 1.00 83.94 300 ILE A CA 1
ATOM 2416 C C . ILE A 1 300 ? -2.985 -9.516 20.511 1.00 83.94 300 ILE A C 1
ATOM 2418 O O . ILE A 1 300 ? -3.644 -8.815 21.281 1.00 83.94 300 ILE A O 1
ATOM 2422 N N . GLU A 1 301 ? -3.547 -10.506 19.812 1.00 83.75 301 GLU A N 1
ATOM 2423 C CA . GLU A 1 301 ? -4.991 -10.789 19.836 1.00 83.75 301 GLU A CA 1
ATOM 2424 C C . GLU A 1 301 ? -5.500 -11.167 21.232 1.00 83.75 301 GLU A C 1
ATOM 2426 O O . GLU A 1 301 ? -6.513 -10.648 21.706 1.00 83.75 301 GLU A O 1
ATOM 2431 N N . ARG A 1 302 ? -4.777 -12.039 21.948 1.00 85.94 302 ARG A N 1
ATOM 2432 C CA . ARG A 1 302 ? -5.133 -12.421 23.327 1.00 85.94 302 ARG A CA 1
ATOM 2433 C C . ARG A 1 302 ? -5.110 -11.223 24.270 1.00 85.94 302 ARG A C 1
ATOM 2435 O O . ARG A 1 302 ? -5.946 -11.150 25.175 1.00 85.94 302 ARG A O 1
ATOM 2442 N N . LYS A 1 303 ? -4.149 -10.312 24.104 1.00 85.31 303 LYS A N 1
ATOM 2443 C CA . LYS A 1 303 ? -4.061 -9.081 24.895 1.00 85.31 303 LYS A CA 1
ATOM 2444 C C . LYS A 1 303 ? -5.226 -8.151 24.566 1.00 85.31 303 LYS A C 1
ATOM 2446 O O . LYS A 1 303 ? -5.935 -7.756 25.487 1.00 85.31 303 LYS A O 1
ATOM 2451 N N . ALA A 1 304 ? -5.500 -7.918 23.284 1.00 80.00 304 ALA A N 1
ATOM 2452 C CA . ALA A 1 304 ? -6.641 -7.125 22.833 1.00 80.00 304 ALA A CA 1
ATOM 2453 C C . ALA A 1 304 ? -7.978 -7.680 23.363 1.00 80.00 304 ALA A C 1
ATOM 2455 O O . ALA A 1 304 ? -8.810 -6.923 23.860 1.00 80.00 304 ALA A O 1
ATOM 2456 N N . ALA A 1 305 ? -8.162 -9.004 23.362 1.00 81.81 305 ALA A N 1
ATOM 2457 C CA . ALA A 1 305 ? -9.352 -9.653 23.913 1.00 81.81 305 ALA A CA 1
ATOM 2458 C C . ALA A 1 305 ? -9.484 -9.469 25.437 1.00 81.81 305 ALA A C 1
ATOM 2460 O O . ALA A 1 305 ? -10.584 -9.232 25.948 1.00 81.81 305 ALA A O 1
ATOM 2461 N N . LYS A 1 306 ? -8.374 -9.554 26.185 1.00 85.56 306 LYS A N 1
ATOM 2462 C CA . LYS A 1 306 ? -8.357 -9.287 27.635 1.00 85.56 306 LYS A CA 1
ATOM 2463 C C . LYS A 1 306 ? -8.669 -7.824 27.940 1.00 85.56 306 LYS A C 1
ATOM 2465 O O . LYS A 1 306 ? -9.482 -7.564 28.828 1.00 85.56 306 LYS A O 1
ATOM 2470 N N . ASP A 1 307 ? -8.066 -6.899 27.201 1.00 81.00 307 ASP A N 1
ATOM 2471 C CA . ASP A 1 307 ? -8.278 -5.460 27.357 1.00 81.00 307 ASP A CA 1
ATOM 2472 C C . ASP A 1 307 ? -9.728 -5.087 27.025 1.00 81.00 307 ASP A C 1
ATOM 2474 O O . ASP A 1 307 ? -10.374 -4.374 27.795 1.00 81.00 307 ASP A O 1
ATOM 2478 N N . PHE A 1 308 ? -10.292 -5.665 25.960 1.00 76.00 308 PHE A N 1
ATOM 2479 C CA . PHE A 1 308 ? -11.705 -5.522 25.617 1.00 76.00 308 PHE A CA 1
ATOM 2480 C C . PHE A 1 308 ? -12.621 -6.039 26.732 1.00 76.00 308 PHE A C 1
ATOM 2482 O O . PHE A 1 308 ? -13.547 -5.340 27.140 1.00 76.00 308 PHE A O 1
ATOM 2489 N N . ASN A 1 309 ? -12.356 -7.229 27.279 1.00 77.31 309 ASN A N 1
ATOM 2490 C CA . ASN A 1 309 ? -13.175 -7.808 28.348 1.00 77.31 309 ASN A CA 1
ATOM 2491 C C . ASN A 1 309 ? -13.084 -6.995 29.656 1.00 77.31 309 ASN A C 1
ATOM 2493 O O . ASN A 1 309 ? -14.089 -6.754 30.326 1.00 77.31 309 ASN A O 1
ATOM 2497 N N . SER A 1 310 ? -11.887 -6.511 29.995 1.00 79.06 310 SER A N 1
ATOM 2498 C CA . SER A 1 310 ? -11.650 -5.593 31.115 1.00 79.06 310 SER A CA 1
ATOM 2499 C C . SER A 1 310 ? -12.433 -4.285 30.948 1.00 79.06 310 SER A C 1
ATOM 2501 O O . SER A 1 310 ? -13.176 -3.879 31.847 1.00 79.06 310 SER A O 1
ATOM 2503 N N . MET A 1 311 ? -12.336 -3.660 29.770 1.00 67.50 311 MET A N 1
ATOM 2504 C CA . MET A 1 311 ? -13.047 -2.425 29.443 1.00 67.50 311 MET A CA 1
ATOM 2505 C C . MET A 1 311 ? -14.565 -2.629 29.451 1.00 67.50 311 MET A C 1
ATOM 2507 O O . MET A 1 311 ? -15.291 -1.801 30.002 1.00 67.50 311 MET A O 1
ATOM 2511 N N . PHE A 1 312 ? -15.048 -3.743 28.900 1.00 70.31 312 PHE A N 1
ATOM 2512 C CA . PHE A 1 312 ? -16.461 -4.110 28.888 1.00 70.31 312 PHE A CA 1
ATOM 2513 C C . PHE A 1 312 ? -17.012 -4.279 30.309 1.00 70.31 312 PHE A C 1
ATOM 2515 O O . PHE A 1 312 ? -18.055 -3.711 30.640 1.00 70.31 312 PHE A O 1
ATOM 2522 N N . LYS A 1 313 ? -16.277 -4.975 31.185 1.00 75.12 313 LYS A N 1
ATOM 2523 C CA . LYS A 1 313 ? -16.640 -5.139 32.597 1.00 75.12 313 LYS A CA 1
ATOM 2524 C C . LYS A 1 313 ? -16.665 -3.799 33.339 1.00 75.12 313 LYS A C 1
ATOM 2526 O O . LYS A 1 313 ? -17.662 -3.478 33.976 1.00 75.12 313 LYS A O 1
ATOM 2531 N N . ALA A 1 314 ? -15.633 -2.970 33.174 1.00 72.38 314 ALA A N 1
ATOM 2532 C CA . ALA A 1 314 ? -15.569 -1.642 33.787 1.00 72.38 314 ALA A CA 1
ATOM 2533 C C . ALA A 1 314 ? -16.682 -0.695 33.292 1.00 72.38 314 ALA A C 1
ATOM 2535 O O . ALA A 1 314 ? -17.133 0.182 34.031 1.00 72.38 314 ALA A O 1
ATOM 2536 N N . MET A 1 315 ? -17.129 -0.855 32.043 1.00 59.12 315 MET A N 1
ATOM 2537 C CA . MET A 1 315 ? -18.236 -0.094 31.459 1.00 59.12 315 MET A CA 1
ATOM 2538 C C . MET A 1 315 ? -19.605 -0.581 31.972 1.00 59.12 315 MET A C 1
ATOM 2540 O O . MET A 1 315 ? -20.498 0.240 32.200 1.00 59.12 315 MET A O 1
ATOM 2544 N N . GLY A 1 316 ? -19.745 -1.889 32.216 1.00 60.03 316 GLY A N 1
ATOM 2545 C CA . GLY A 1 316 ? -20.892 -2.490 32.904 1.00 60.03 316 GLY A CA 1
ATOM 2546 C C . GLY A 1 316 ? -21.001 -2.051 34.368 1.00 60.03 316 GLY A C 1
ATOM 2547 O O . GLY A 1 316 ? -22.071 -1.623 34.798 1.00 60.03 316 GLY A O 1
ATOM 2548 N N . ASP A 1 317 ? -19.883 -2.050 35.098 1.00 60.81 317 ASP A N 1
ATOM 2549 C CA . ASP A 1 317 ? -19.814 -1.643 36.510 1.00 60.81 317 ASP A CA 1
ATOM 2550 C C . ASP A 1 317 ? -20.119 -0.144 36.706 1.00 60.81 317 ASP A C 1
ATOM 2552 O O . ASP A 1 317 ? -20.658 0.263 37.735 1.00 60.81 317 ASP A O 1
ATOM 2556 N N . LYS A 1 318 ? -19.832 0.693 35.699 1.00 57.06 318 LYS A N 1
ATOM 2557 C CA . LYS A 1 318 ? -20.121 2.139 35.703 1.00 57.06 318 LYS A CA 1
ATOM 2558 C C . LYS A 1 318 ? -21.546 2.511 35.261 1.00 57.06 318 LYS A C 1
ATOM 2560 O O . LYS A 1 318 ? -21.812 3.700 35.106 1.00 57.06 318 LYS A O 1
ATOM 2565 N N . GLN A 1 319 ? -22.449 1.547 35.033 1.00 50.47 319 GLN A N 1
ATOM 2566 C CA . GLN A 1 319 ? -23.820 1.796 34.535 1.00 50.47 319 GLN A CA 1
ATOM 2567 C C . GLN A 1 319 ? -23.870 2.724 33.299 1.00 50.47 319 GLN A C 1
ATOM 2569 O O . GLN A 1 319 ? -24.816 3.488 33.109 1.00 50.47 319 GLN A O 1
ATOM 2574 N N . VAL A 1 320 ? -22.847 2.678 32.434 1.00 46.69 320 VAL A N 1
ATOM 2575 C CA . VAL A 1 320 ? -22.791 3.512 31.213 1.00 46.69 320 VAL A CA 1
ATOM 2576 C C . VAL A 1 320 ? -23.852 3.060 30.202 1.00 46.69 320 VAL A C 1
ATOM 2578 O O . VAL A 1 320 ? -24.391 3.872 29.451 1.00 46.69 320 VAL A O 1
ATOM 2581 N N . PHE A 1 321 ? -24.247 1.786 30.256 1.00 41.62 321 PHE A N 1
ATOM 2582 C CA . PHE A 1 321 ? -25.565 1.369 29.797 1.00 41.62 321 PHE A CA 1
ATOM 2583 C C . PHE A 1 321 ? -26.578 1.847 30.832 1.00 41.62 321 PHE A C 1
ATOM 2585 O O . PHE A 1 321 ? -26.836 1.162 31.821 1.00 41.62 321 PHE A O 1
ATOM 2592 N N . GLY A 1 322 ? -27.100 3.058 30.625 1.00 37.66 322 GLY A N 1
ATOM 2593 C CA . GLY A 1 322 ? -28.129 3.617 31.486 1.00 37.66 322 GLY A CA 1
ATOM 2594 C C . GLY A 1 322 ? -29.248 2.603 31.727 1.00 37.66 322 GLY A C 1
ATOM 2595 O O . GLY A 1 322 ? -29.594 1.805 30.852 1.00 37.66 322 GLY A O 1
ATOM 2596 N N . SER A 1 323 ? -29.822 2.668 32.923 1.00 37.53 323 SER A N 1
ATOM 2597 C CA . SER A 1 323 ? -31.052 2.011 33.381 1.00 37.53 323 SER A CA 1
ATOM 2598 C C . SER A 1 323 ? -32.297 2.447 32.582 1.00 37.53 323 SER A C 1
ATOM 2600 O O . SER A 1 323 ? -33.344 2.774 33.130 1.00 37.53 323 SER A O 1
ATOM 2602 N N . GLY A 1 324 ? -32.176 2.477 31.258 1.00 41.22 324 GLY A N 1
ATOM 2603 C CA . GLY A 1 324 ? -33.112 3.043 30.304 1.00 41.22 324 GLY A CA 1
ATOM 2604 C C . GLY A 1 324 ? -33.209 2.173 29.060 1.00 41.22 324 GLY A C 1
ATOM 2605 O O . GLY A 1 324 ? -33.041 2.649 27.945 1.00 41.22 324 GLY A O 1
ATOM 2606 N N . ARG A 1 325 ? -33.517 0.889 29.239 1.00 42.03 325 ARG A N 1
ATOM 2607 C CA . ARG A 1 325 ? -34.386 0.208 28.277 1.00 42.03 325 ARG A CA 1
ATOM 2608 C C . ARG A 1 325 ? -35.798 0.274 28.846 1.00 42.03 325 ARG A C 1
ATOM 2610 O O . ARG A 1 325 ? -36.297 -0.710 29.350 1.00 42.03 325 ARG A O 1
ATOM 2617 N N . PHE A 1 326 ? -36.420 1.446 28.838 1.00 36.03 326 PHE A N 1
ATOM 2618 C CA . PHE A 1 326 ? -37.875 1.508 28.939 1.00 36.03 326 PHE A CA 1
ATOM 2619 C C . PHE A 1 326 ? -38.398 1.547 27.509 1.00 36.03 326 PHE A C 1
ATOM 2621 O O . PHE A 1 326 ? -38.043 2.439 26.739 1.00 36.03 326 PHE A O 1
ATOM 2628 N N . LEU A 1 327 ? -39.187 0.539 27.141 1.00 43.44 327 LEU A N 1
ATOM 2629 C CA . LEU A 1 327 ? -40.065 0.647 25.984 1.00 43.44 327 LEU A CA 1
ATOM 2630 C C . LEU A 1 327 ? -41.100 1.737 26.301 1.00 43.44 327 LEU A C 1
ATOM 2632 O O . LEU A 1 327 ? -41.402 1.998 27.467 1.00 43.44 327 LEU A O 1
ATOM 2636 N N . ALA A 1 328 ? -41.613 2.406 25.270 1.00 43.53 328 ALA A N 1
ATOM 2637 C CA . ALA A 1 328 ? -42.501 3.569 25.381 1.00 43.53 328 ALA A CA 1
ATOM 2638 C C . ALA A 1 328 ? -43.845 3.316 26.118 1.00 43.53 328 ALA A C 1
ATOM 2640 O O . ALA A 1 328 ? -44.681 4.213 26.170 1.00 43.53 328 ALA A O 1
ATOM 2641 N N . ASP A 1 329 ? -44.052 2.134 26.704 1.00 40.72 329 ASP A N 1
ATOM 2642 C CA . ASP A 1 329 ? -45.234 1.731 27.470 1.00 40.72 329 ASP A CA 1
ATOM 2643 C C . ASP A 1 329 ? -45.001 1.607 28.991 1.00 40.72 329 ASP A C 1
ATOM 2645 O O . ASP A 1 329 ? -45.927 1.278 29.730 1.00 40.72 329 ASP A O 1
ATOM 2649 N N . GLY A 1 330 ? -43.792 1.898 29.488 1.00 39.62 330 GLY A N 1
ATOM 2650 C CA . GLY A 1 330 ? -43.509 1.890 30.927 1.00 39.62 330 GLY A CA 1
ATOM 2651 C C . GLY A 1 330 ? -43.376 0.498 31.550 1.00 39.62 330 GLY A C 1
ATOM 2652 O O . GLY A 1 330 ? -43.314 0.392 32.776 1.00 39.62 330 GLY A O 1
ATOM 2653 N N . THR A 1 331 ? -43.274 -0.564 30.750 1.00 38.12 331 THR A N 1
ATOM 2654 C CA . THR A 1 331 ? -42.905 -1.890 31.255 1.00 38.12 331 THR A CA 1
ATOM 2655 C C . THR A 1 331 ? -41.398 -2.125 31.132 1.00 38.12 331 THR A C 1
ATOM 2657 O O . THR A 1 331 ? -40.752 -1.748 30.150 1.00 38.12 331 THR A O 1
ATOM 2660 N N . SER A 1 332 ? -40.798 -2.705 32.178 1.00 38.47 332 SER A N 1
ATOM 2661 C CA . SER A 1 332 ? -39.400 -3.143 32.148 1.00 38.47 332 SER A CA 1
ATOM 2662 C C . SER A 1 332 ? -39.214 -4.196 31.051 1.00 38.47 332 SER A C 1
ATOM 2664 O O . SER A 1 332 ? -40.096 -5.048 30.903 1.00 38.47 332 SER A O 1
ATOM 2666 N N . PRO A 1 333 ? -38.076 -4.228 30.333 1.00 41.84 333 PRO A N 1
ATOM 2667 C CA . PRO A 1 333 ? -37.791 -5.308 29.403 1.00 41.84 333 PRO A CA 1
ATOM 2668 C C . PRO A 1 333 ? -37.829 -6.620 30.179 1.00 41.84 333 PRO A C 1
ATOM 2670 O O . PRO A 1 333 ? -37.346 -6.649 31.320 1.00 41.84 333 PRO A O 1
ATOM 2673 N N . PRO A 1 334 ? -38.370 -7.698 29.595 1.00 46.34 334 PRO A N 1
ATOM 2674 C CA . PRO A 1 334 ? -38.284 -8.998 30.229 1.00 46.34 334 PRO A CA 1
ATOM 2675 C C . PRO A 1 334 ? -36.807 -9.293 30.538 1.00 46.34 334 PRO A C 1
ATOM 2677 O O . PRO A 1 334 ? -35.937 -8.963 29.721 1.00 46.34 334 PRO A O 1
ATOM 2680 N N . PRO A 1 335 ? -36.507 -9.837 31.732 1.00 50.62 335 PRO A N 1
ATOM 2681 C CA . PRO A 1 335 ? -35.140 -10.129 32.133 1.00 50.62 335 PRO A CA 1
ATOM 2682 C C . PRO A 1 335 ? -34.446 -10.972 31.060 1.00 50.62 335 PRO A C 1
ATOM 2684 O O . PRO A 1 335 ? -35.087 -11.778 30.382 1.00 50.62 335 PRO A O 1
ATOM 2687 N N . ALA A 1 336 ? -33.137 -10.760 30.890 1.00 52.59 336 ALA A N 1
ATOM 2688 C CA . ALA A 1 336 ? -32.334 -11.591 30.002 1.00 52.59 336 ALA A CA 1
ATOM 2689 C C . ALA A 1 336 ? -32.573 -13.067 30.358 1.00 52.59 336 ALA A C 1
ATOM 2691 O O . ALA A 1 336 ? -32.477 -13.440 31.529 1.00 52.59 336 ALA A O 1
ATOM 2692 N N . LEU A 1 337 ? -32.944 -13.863 29.351 1.00 54.69 337 LEU A N 1
ATOM 2693 C CA . LEU A 1 337 ? -33.269 -15.277 29.515 1.00 54.69 337 LEU A CA 1
ATOM 2694 C C . LEU A 1 337 ? -32.087 -15.973 30.189 1.00 54.69 337 LEU A C 1
ATOM 2696 O O . LEU A 1 337 ? -30.936 -15.816 29.785 1.00 54.69 337 LEU A O 1
ATOM 2700 N N . THR A 1 338 ? -32.364 -16.756 31.224 1.00 65.56 338 THR A N 1
ATOM 2701 C CA . THR A 1 338 ? -31.340 -17.619 31.810 1.00 65.56 338 THR A CA 1
ATOM 2702 C C . THR A 1 338 ? -30.846 -18.607 30.747 1.00 65.56 338 THR A C 1
ATOM 2704 O O . THR A 1 338 ? -31.590 -18.985 29.841 1.00 65.56 338 THR A O 1
ATOM 2707 N N . GLY A 1 339 ? -29.608 -19.102 30.856 1.00 63.25 339 GLY A N 1
ATOM 2708 C CA . GLY A 1 339 ? -29.061 -20.043 29.863 1.00 63.25 339 GLY A CA 1
ATOM 2709 C C . GLY A 1 339 ? -29.905 -21.319 29.666 1.00 63.25 339 GLY A C 1
ATOM 2710 O O . GLY A 1 339 ? -29.811 -21.981 28.633 1.00 63.25 339 GLY A O 1
ATOM 2711 N N . ALA A 1 340 ? -30.769 -21.670 30.627 1.00 63.75 340 ALA A N 1
ATOM 2712 C CA . ALA A 1 340 ? -31.760 -22.737 30.485 1.00 63.75 340 ALA A CA 1
ATOM 2713 C C . ALA A 1 340 ? -32.957 -22.328 29.602 1.00 63.75 340 ALA A C 1
ATOM 2715 O O . ALA A 1 340 ? -33.435 -23.126 28.792 1.00 63.75 340 ALA A O 1
ATOM 2716 N N . GLU A 1 341 ? -33.419 -21.086 29.722 1.00 58.84 341 GLU A N 1
ATOM 2717 C CA . GLU A 1 341 ? -34.518 -20.524 28.939 1.00 58.84 341 GLU A CA 1
ATOM 2718 C C . GLU A 1 341 ? -34.098 -20.220 27.496 1.00 58.84 341 GLU A C 1
ATOM 2720 O O . GLU A 1 341 ? -34.865 -20.503 26.578 1.00 58.84 341 GLU A O 1
ATOM 2725 N N . GLU A 1 342 ? -32.858 -19.777 27.263 1.00 65.94 342 GLU A N 1
ATOM 2726 C CA . GLU A 1 342 ? -32.299 -19.633 25.908 1.00 65.94 342 GLU A CA 1
ATOM 2727 C C . GLU A 1 342 ? -32.238 -20.977 25.175 1.00 65.94 342 GLU A C 1
ATOM 2729 O O . GLU A 1 342 ? -32.641 -21.088 24.015 1.00 65.94 342 GLU A O 1
ATOM 2734 N N . ARG A 1 343 ? -31.810 -22.042 25.869 1.00 71.94 343 ARG A N 1
ATOM 2735 C CA . ARG A 1 343 ? -31.809 -23.408 25.319 1.00 71.94 343 ARG A CA 1
ATOM 2736 C C . ARG A 1 343 ? -33.222 -23.898 25.015 1.00 71.94 343 ARG A C 1
ATOM 2738 O O . ARG A 1 343 ? -33.412 -24.612 24.033 1.00 71.94 343 ARG A O 1
ATOM 2745 N N . LYS A 1 344 ? -34.212 -23.537 25.837 1.00 77.94 344 LYS A N 1
ATOM 2746 C CA . LYS A 1 344 ? -35.622 -23.879 25.602 1.00 77.94 344 LYS A CA 1
ATOM 2747 C C . LYS A 1 344 ? -36.178 -23.120 24.396 1.00 77.94 344 LYS A C 1
ATOM 2749 O O . LYS A 1 344 ? -36.826 -23.732 23.553 1.00 77.94 344 LYS A O 1
ATOM 2754 N N . LEU A 1 345 ? -35.864 -21.832 24.270 1.00 71.75 345 LEU A N 1
ATOM 2755 C CA . LEU A 1 345 ? -36.278 -21.000 23.142 1.00 71.75 345 LEU A CA 1
ATOM 2756 C C . LEU A 1 345 ? -35.641 -21.464 21.826 1.00 71.75 345 LEU A C 1
ATOM 2758 O O . LEU A 1 345 ? -36.325 -21.519 20.807 1.00 71.75 345 LEU A O 1
ATOM 2762 N N . LYS A 1 346 ? -34.366 -21.869 21.855 1.00 77.81 346 LYS A N 1
ATOM 2763 C CA . LYS A 1 346 ? -33.679 -22.451 20.696 1.00 77.81 346 LYS A CA 1
ATOM 2764 C C . LYS A 1 346 ? -34.371 -23.732 20.217 1.00 77.81 346 LYS A C 1
ATOM 2766 O O . LYS A 1 346 ? -34.683 -23.833 19.039 1.00 77.81 346 LYS A O 1
ATOM 2771 N N . ARG A 1 347 ? -34.726 -24.643 21.133 1.00 79.88 347 ARG A N 1
ATOM 2772 C CA . ARG A 1 347 ? -35.478 -25.869 20.791 1.00 79.88 347 ARG A CA 1
ATOM 2773 C C . ARG A 1 347 ? -36.865 -25.582 20.216 1.00 79.88 347 ARG A C 1
ATOM 2775 O O . ARG A 1 347 ? -37.318 -26.314 19.343 1.00 79.88 347 ARG A O 1
ATOM 2782 N N . ILE A 1 348 ? -37.547 -24.549 20.714 1.00 83.50 348 ILE A N 1
ATOM 2783 C CA . ILE A 1 348 ? -38.864 -24.145 20.199 1.00 83.50 348 ILE A CA 1
ATOM 2784 C C . ILE A 1 348 ? -38.726 -23.601 18.774 1.00 83.50 348 ILE A C 1
ATOM 2786 O O . ILE A 1 348 ? -39.465 -24.038 17.898 1.00 83.50 348 ILE A O 1
ATOM 2790 N N . LYS A 1 349 ? -37.741 -22.729 18.521 1.00 80.06 349 LYS A N 1
ATOM 2791 C CA . LYS A 1 349 ? -37.460 -22.213 17.173 1.00 80.06 349 LYS A CA 1
ATOM 2792 C C . LYS A 1 349 ? -37.082 -23.324 16.198 1.00 80.06 349 LYS A C 1
ATOM 2794 O O . LYS A 1 349 ? -37.653 -23.390 15.119 1.00 80.06 349 LYS A O 1
ATOM 2799 N N . GLU A 1 350 ? -36.212 -24.244 16.605 1.00 80.62 350 GLU A N 1
ATOM 2800 C CA . GLU A 1 350 ? -35.848 -25.414 15.795 1.00 80.62 350 GLU A CA 1
ATOM 2801 C C . GLU A 1 350 ? -37.073 -26.306 15.498 1.00 80.62 350 GLU A C 1
ATOM 2803 O O . GLU A 1 350 ? -37.227 -26.806 14.383 1.00 80.62 350 GLU A O 1
ATOM 2808 N N . GLN A 1 351 ? -37.998 -26.475 16.454 1.00 82.69 351 GLN A N 1
ATOM 2809 C CA . GLN A 1 351 ? -39.259 -27.193 16.220 1.00 82.69 351 GLN A CA 1
ATOM 2810 C C . GLN A 1 351 ? -40.206 -26.456 15.267 1.00 82.69 351 GLN A C 1
ATOM 2812 O O . GLN A 1 351 ? -40.874 -27.106 14.460 1.00 82.69 351 GLN A O 1
ATOM 2817 N N . GLU A 1 352 ? -40.304 -25.132 15.357 1.00 83.81 352 GLU A N 1
ATOM 2818 C CA . GLU A 1 352 ? -41.122 -24.324 14.450 1.00 83.81 352 GLU A CA 1
ATOM 2819 C C . GLU A 1 352 ? -40.543 -24.311 13.035 1.00 83.81 352 GLU A C 1
ATOM 2821 O O . GLU A 1 352 ? -41.282 -24.528 12.073 1.00 83.81 352 GLU A O 1
ATOM 2826 N N . GLU A 1 353 ? -39.228 -24.166 12.892 1.00 82.75 353 GLU A N 1
ATOM 2827 C CA . GLU A 1 353 ? -38.528 -24.280 11.611 1.00 82.75 353 GLU A CA 1
ATOM 2828 C C . GLU A 1 353 ? -38.745 -25.662 10.989 1.00 82.75 353 GLU A C 1
ATOM 2830 O O . GLU A 1 353 ? -39.133 -25.754 9.822 1.00 82.75 353 GLU A O 1
ATOM 2835 N N . TYR A 1 354 ? -38.624 -26.735 11.778 1.00 81.94 354 TYR A N 1
ATOM 2836 C CA . TYR A 1 354 ? -38.916 -28.093 11.319 1.00 81.94 354 TYR A CA 1
ATOM 2837 C C . TYR A 1 354 ? -40.376 -28.261 10.870 1.00 81.94 354 TYR A C 1
ATOM 2839 O O . TYR A 1 354 ? -40.638 -28.834 9.811 1.00 81.94 354 TYR A O 1
ATOM 2847 N N . ARG A 1 355 ? -41.348 -27.735 11.628 1.00 83.50 355 ARG A N 1
ATOM 2848 C CA . ARG A 1 355 ? -42.775 -27.782 11.252 1.00 83.50 355 ARG A CA 1
ATOM 2849 C C . ARG A 1 355 ? -43.050 -27.014 9.964 1.00 83.50 355 ARG A C 1
ATOM 2851 O O . ARG A 1 355 ? -43.807 -27.489 9.122 1.00 83.50 355 ARG A O 1
ATOM 2858 N N . THR A 1 356 ? -42.414 -25.861 9.797 1.00 85.62 356 THR A N 1
ATOM 2859 C CA . THR A 1 356 ? -42.577 -25.010 8.614 1.00 85.62 356 THR A CA 1
ATOM 2860 C C . THR A 1 356 ? -41.951 -25.664 7.382 1.00 85.62 356 THR A C 1
ATOM 2862 O O . THR A 1 356 ? -42.560 -25.682 6.312 1.00 85.62 356 THR A O 1
ATOM 2865 N N . ALA A 1 357 ? -40.770 -26.270 7.534 1.00 82.25 357 ALA A N 1
ATOM 2866 C CA . ALA A 1 357 ? -40.117 -27.047 6.485 1.00 82.25 357 ALA A CA 1
ATOM 2867 C C . ALA A 1 357 ? -40.948 -28.279 6.092 1.00 82.25 357 ALA A C 1
ATOM 2869 O O . ALA A 1 357 ? -41.152 -28.532 4.905 1.00 82.25 357 ALA A O 1
ATOM 2870 N N . LYS A 1 358 ? -41.505 -28.998 7.074 1.00 88.19 358 LYS A N 1
ATOM 2871 C CA . LYS A 1 358 ? -42.390 -30.144 6.839 1.00 88.19 358 LYS A CA 1
ATOM 2872 C C . LYS A 1 358 ? -43.667 -29.746 6.094 1.00 88.19 358 LYS A C 1
ATOM 2874 O O . LYS A 1 358 ? -44.028 -30.408 5.129 1.00 88.19 358 LYS A O 1
ATOM 2879 N N . ALA A 1 359 ? -44.309 -28.644 6.480 1.00 86.50 359 ALA A N 1
ATOM 2880 C CA . ALA A 1 359 ? -45.499 -28.144 5.791 1.00 86.50 359 ALA A CA 1
ATOM 2881 C C . ALA A 1 359 ? -45.200 -27.728 4.338 1.00 86.50 359 ALA A C 1
ATOM 2883 O O . ALA A 1 359 ? -45.990 -28.021 3.441 1.00 86.50 359 ALA A O 1
ATOM 2884 N N . LYS A 1 360 ? -44.044 -27.093 4.082 1.00 87.00 360 LYS A N 1
ATOM 2885 C CA . LYS A 1 360 ? -43.590 -26.783 2.715 1.00 87.00 360 LYS A CA 1
ATOM 2886 C C . LYS A 1 360 ? -43.366 -28.047 1.887 1.00 87.00 360 LYS A C 1
ATOM 2888 O O . LYS A 1 360 ? -43.835 -28.110 0.756 1.00 87.00 360 LYS A O 1
ATOM 2893 N N . TYR A 1 361 ? -42.709 -29.050 2.464 1.00 81.25 361 TYR A N 1
ATOM 2894 C CA . TYR A 1 361 ? -42.478 -30.329 1.801 1.00 81.25 361 TYR A CA 1
ATOM 2895 C C . TYR A 1 361 ? -43.795 -31.042 1.466 1.00 81.25 361 TYR A C 1
ATOM 2897 O O . TYR A 1 361 ? -43.990 -31.487 0.341 1.00 81.25 361 TYR A O 1
ATOM 2905 N N . GLU A 1 362 ? -44.746 -31.100 2.400 1.00 86.94 362 GLU A N 1
ATOM 2906 C CA . GLU A 1 362 ? -46.062 -31.706 2.159 1.00 86.94 362 GLU A CA 1
ATOM 2907 C C . GLU A 1 362 ? -46.865 -30.957 1.080 1.00 86.94 362 GLU A C 1
ATOM 2909 O O . GLU A 1 362 ? -47.546 -31.589 0.271 1.00 86.94 362 GLU A O 1
ATOM 2914 N N . LEU A 1 363 ? -46.750 -29.625 1.014 1.00 84.50 363 LEU A N 1
ATOM 2915 C CA . LEU A 1 363 ? -47.357 -28.813 -0.045 1.00 84.50 363 LEU A CA 1
ATOM 2916 C C . LEU A 1 363 ? -46.728 -29.098 -1.420 1.00 84.50 363 LEU A C 1
ATOM 2918 O O . LEU A 1 363 ? -47.443 -29.202 -2.417 1.00 84.50 363 LEU A O 1
ATOM 2922 N N . GLU A 1 364 ? -45.404 -29.253 -1.483 1.00 80.38 364 GLU A N 1
ATOM 2923 C CA . GLU A 1 364 ? -44.694 -29.639 -2.708 1.00 80.38 364 GLU A CA 1
ATOM 2924 C C . GLU A 1 364 ? -45.055 -31.051 -3.171 1.00 80.38 364 GLU A C 1
ATOM 2926 O O . GLU A 1 364 ? -45.228 -31.271 -4.368 1.00 80.38 364 GLU A O 1
ATOM 2931 N N . GLN A 1 365 ? -45.215 -32.002 -2.248 1.00 77.25 365 GLN A N 1
ATOM 2932 C CA . GLN A 1 365 ? -45.643 -33.358 -2.594 1.00 77.25 365 GLN A CA 1
ATOM 2933 C C . GLN A 1 365 ? -47.086 -33.383 -3.109 1.00 77.25 365 GLN A C 1
ATOM 2935 O O . GLN A 1 365 ? -47.363 -34.072 -4.084 1.00 77.25 365 GLN A O 1
ATOM 2940 N N . ARG A 1 366 ? -47.997 -32.580 -2.539 1.00 75.88 366 ARG A N 1
ATOM 2941 C CA . ARG A 1 366 ? -49.366 -32.435 -3.072 1.00 75.88 366 ARG A CA 1
ATOM 2942 C C . ARG A 1 366 ? -49.380 -31.832 -4.478 1.00 75.88 366 ARG A C 1
ATOM 2944 O O . ARG A 1 366 ? -50.059 -32.361 -5.349 1.00 75.88 366 ARG A O 1
ATOM 2951 N N . ARG A 1 367 ? -48.561 -30.805 -4.735 1.00 73.88 367 ARG A N 1
ATOM 2952 C CA . ARG A 1 367 ? -48.409 -30.210 -6.078 1.00 73.88 367 ARG A CA 1
ATOM 2953 C C . ARG A 1 367 ? -47.859 -31.179 -7.126 1.00 73.88 367 ARG A C 1
ATOM 2955 O O . ARG A 1 367 ? -48.134 -30.995 -8.301 1.00 73.88 367 ARG A O 1
ATOM 2962 N N . LYS A 1 368 ? -47.089 -32.192 -6.719 1.00 69.81 368 LYS A N 1
ATOM 2963 C CA . LYS A 1 368 ? -46.565 -33.237 -7.616 1.00 69.81 368 LYS A CA 1
ATOM 2964 C C . LYS A 1 368 ? -47.568 -34.349 -7.934 1.00 69.81 368 LYS A C 1
ATOM 2966 O O . LYS A 1 368 ? -47.297 -35.130 -8.832 1.00 69.81 368 LYS A O 1
ATOM 2971 N N . VAL A 1 369 ? -48.674 -34.445 -7.196 1.00 65.88 369 VAL A N 1
ATOM 2972 C CA . VAL A 1 369 ? -49.739 -35.443 -7.416 1.00 65.88 369 VAL A CA 1
ATOM 2973 C C . VAL A 1 369 ? -50.907 -34.853 -8.227 1.00 65.88 369 VAL A C 1
ATOM 2975 O O . VAL A 1 369 ? -51.710 -35.599 -8.775 1.00 65.88 369 VAL A O 1
ATOM 2978 N N . GLU A 1 370 ? -50.997 -33.522 -8.329 1.00 56.31 370 GLU A N 1
ATOM 2979 C CA . GLU A 1 370 ? -51.990 -32.796 -9.144 1.00 56.31 370 GLU A CA 1
ATOM 2980 C C . GLU A 1 370 ? -51.505 -32.460 -10.576 1.00 56.31 370 GLU A C 1
ATOM 2982 O O . GLU A 1 370 ? -52.230 -31.808 -11.328 1.00 56.31 370 GLU A O 1
ATOM 2987 N N . ILE A 1 371 ? -50.304 -32.914 -10.955 1.00 48.41 371 ILE A N 1
ATOM 2988 C CA . ILE A 1 371 ? -49.759 -32.929 -12.329 1.00 48.41 371 ILE A CA 1
ATOM 2989 C C . ILE A 1 371 ? -49.694 -34.388 -12.766 1.00 48.41 371 ILE A C 1
ATOM 2991 O O . ILE A 1 371 ? -50.075 -34.670 -13.924 1.00 48.41 371 ILE A O 1
#

Radius of gyration: 29.34 Å; chains: 1; bounding box: 75×66×73 Å

Foldseek 3Di:
DPDVVVVVVVVVVVVVVVVVVVVVVVVVVVVVLVVLLVVLLVLVLVAALVLLVLLLVVVLFPVSSVLLSVLVVVCVVVVHRSNVSCPPPVNVVVSVVSVCVCVPDPPNDPPTDRPPPDDPVSSVVSQVSSQDDPPDDDDRDDLPQPADEPVVLVVLLVLLVVLVVQLVVCVVVVVLVSSLVSLVVNLVSLSRHAYDPVPVVSRVSSLVSNLVSLLSNLVSCLSVLVLVSNLVSLVVSCVSPVLPLSSLQSNLSSCVSVVNLVVSLVSLVVNLVSLVPDDPVVSVVSVVVSVVVNVVSVVVVVVVVVVVVVVVVVCVVVCVVPPDPDDPPRDDDDPDQDPVRVVVVVVVVVVVVVVVVVVVVVVVVVVVVVD

pLDDT: mean 74.82, std 16.08, range [27.09, 94.88]

Secondary structure (DSSP, 8-state):
---HHHHHHHHHHHHHHHHHHHHHHHHHHHHHHHHHHHHHHHHHHTS-HHHHHHHHHHHTBHHHHHHHHHHHHHHHHHT--HHHHHTSHHHHHHHHHHHHHHHS-SSTTSSS-B--SS-HHHHHHHHHHHH--TTS-S--S----EEE-HHHHHHHHHHHHHHHHHHHHHHHTT-HHHHHHHHHHHHHHHHHEEE-TT-HHHHHHHHHHHHHHHHHHHHHHHHTT-HHHHHHHHHHHHHH-TT-HHHHHHHHHHHHHTT-HHHHHHHHHHHHHHHTTS-HHHHHHHHHHHHHHHHHHHHHHHHHHHHHHHHHHHHHHTT-S-S----TTSPPPPPPPPHHHHHHHHHHHHHHHHHHHHHHHHHHHHHHH--